Protein AF-A0A7C9F5K1-F1 (afdb_monomer_lite)

Structure (mmCIF, N/CA/C/O backbone):
data_AF-A0A7C9F5K1-F1
#
_entry.id   AF-A0A7C9F5K1-F1
#
loop_
_atom_site.group_PDB
_atom_site.id
_atom_site.type_symbol
_atom_site.label_atom_id
_atom_site.label_alt_id
_atom_site.label_comp_id
_atom_site.label_asym_id
_atom_site.label_entity_id
_atom_site.label_seq_id
_atom_site.pdbx_PDB_ins_code
_atom_site.Cartn_x
_atom_site.Cartn_y
_atom_site.Cartn_z
_atom_site.occupancy
_atom_site.B_iso_or_equiv
_atom_site.auth_seq_id
_atom_site.auth_comp_id
_atom_site.auth_asym_id
_atom_site.auth_atom_id
_atom_site.pdbx_PDB_model_num
ATOM 1 N N . MET A 1 1 ? -5.300 -6.404 -30.350 1.00 56.94 1 MET A N 1
ATOM 2 C CA . MET A 1 1 ? -5.904 -7.754 -30.449 1.00 56.94 1 MET A CA 1
ATOM 3 C C . MET A 1 1 ? -4.798 -8.746 -30.120 1.00 56.94 1 MET A C 1
ATOM 5 O O . MET A 1 1 ? -3.730 -8.615 -30.693 1.00 56.94 1 MET A O 1
ATOM 9 N N . ILE A 1 2 ? -4.993 -9.620 -29.136 1.00 64.81 2 ILE A N 1
ATOM 10 C CA . ILE A 1 2 ? -3.977 -10.582 -28.672 1.00 64.81 2 ILE A CA 1
ATOM 11 C C . ILE A 1 2 ? -3.988 -11.804 -29.608 1.00 64.81 2 ILE A C 1
ATOM 13 O O . ILE A 1 2 ? -5.049 -12.186 -30.100 1.00 64.81 2 ILE A O 1
ATOM 17 N N . GLU A 1 3 ? -2.822 -12.374 -29.898 1.00 74.50 3 GLU A N 1
ATOM 18 C CA . GLU A 1 3 ? -2.621 -13.607 -30.663 1.00 74.50 3 GLU A CA 1
ATOM 19 C C . GLU A 1 3 ? -2.052 -14.691 -29.749 1.00 74.50 3 GLU A C 1
ATOM 21 O O . GLU A 1 3 ? -1.138 -14.434 -28.970 1.00 74.50 3 GLU A O 1
ATOM 26 N N . GLU A 1 4 ? -2.596 -15.900 -29.823 1.00 81.31 4 GLU A N 1
ATOM 27 C CA . GLU A 1 4 ? -2.106 -17.043 -29.056 1.00 81.31 4 GLU A CA 1
ATOM 28 C C . GLU A 1 4 ? -1.194 -17.884 -29.952 1.00 81.31 4 GLU A C 1
ATOM 30 O O . GLU A 1 4 ? -1.600 -18.292 -31.042 1.00 81.31 4 GLU A O 1
ATOM 35 N N . LYS A 1 5 ? 0.036 -18.144 -29.501 1.00 78.94 5 LYS A N 1
ATOM 36 C CA . LYS A 1 5 ? 0.994 -18.984 -30.226 1.00 78.94 5 LYS A CA 1
ATOM 37 C C . LYS A 1 5 ? 1.705 -19.936 -29.270 1.00 78.94 5 LYS A C 1
ATOM 39 O O . LYS A 1 5 ? 2.036 -19.579 -28.140 1.00 78.94 5 LYS A O 1
ATOM 44 N N . GLU A 1 6 ? 1.932 -21.161 -29.729 1.00 81.44 6 GLU A N 1
ATOM 45 C CA . GLU A 1 6 ? 2.746 -22.146 -29.019 1.00 81.44 6 GLU A CA 1
ATOM 46 C C . GLU A 1 6 ? 4.213 -21.980 -29.410 1.00 81.44 6 GLU A C 1
ATOM 48 O O . GLU A 1 6 ? 4.573 -22.121 -30.580 1.00 81.44 6 GLU A O 1
ATOM 53 N N . GLU A 1 7 ? 5.063 -21.675 -28.430 1.00 75.06 7 GLU A N 1
ATOM 54 C CA . GLU A 1 7 ? 6.506 -21.554 -28.633 1.00 75.06 7 GLU A CA 1
ATOM 55 C C . GLU A 1 7 ? 7.289 -22.394 -27.616 1.00 75.06 7 GLU A C 1
ATOM 57 O O . GLU A 1 7 ? 6.843 -22.670 -26.497 1.00 75.06 7 GLU A O 1
ATOM 62 N N . MET A 1 8 ? 8.477 -22.837 -28.033 1.00 75.19 8 MET A N 1
ATOM 63 C CA . MET A 1 8 ? 9.416 -23.571 -27.186 1.00 75.19 8 MET A CA 1
ATOM 64 C C . MET A 1 8 ? 10.103 -22.593 -26.235 1.00 75.19 8 MET A C 1
ATOM 66 O O . MET A 1 8 ? 11.016 -21.870 -26.628 1.00 75.19 8 MET A O 1
ATOM 70 N N . MET A 1 9 ? 9.682 -22.581 -24.973 1.00 71.75 9 MET A N 1
ATOM 71 C CA . MET A 1 9 ? 10.269 -21.707 -23.963 1.00 71.75 9 MET A CA 1
ATOM 72 C C . MET A 1 9 ? 11.530 -22.345 -23.389 1.00 71.75 9 MET A C 1
ATOM 74 O O . MET A 1 9 ? 11.490 -23.463 -22.864 1.00 71.75 9 MET A O 1
ATOM 78 N N . VAL A 1 10 ? 12.648 -21.623 -23.470 1.00 70.75 10 VAL A N 1
ATOM 79 C CA . VAL A 1 10 ? 13.917 -22.047 -22.873 1.00 70.75 10 VAL A CA 1
ATOM 80 C C . VAL A 1 10 ? 13.905 -21.676 -21.386 1.00 70.75 10 VAL A C 1
ATOM 82 O O . VAL A 1 10 ? 13.772 -20.498 -21.049 1.00 70.75 10 VAL A O 1
ATOM 85 N N . PRO A 1 11 ? 14.009 -22.649 -20.471 1.00 61.78 11 PRO A N 1
ATOM 86 C CA . PRO A 1 11 ? 14.075 -22.362 -19.047 1.00 61.78 11 PRO A CA 1
ATOM 87 C C . PRO A 1 11 ? 15.381 -21.639 -18.693 1.00 61.78 11 PRO A C 1
ATOM 89 O O . PRO A 1 11 ? 16.439 -21.912 -19.250 1.00 61.78 11 PRO A O 1
ATOM 92 N N . HIS A 1 12 ? 15.313 -20.743 -17.706 1.00 47.09 12 HIS A N 1
ATOM 93 C CA . HIS A 1 12 ? 16.467 -19.982 -17.206 1.00 47.09 12 HIS A CA 1
ATOM 94 C C . HIS A 1 12 ? 17.548 -20.868 -16.547 1.00 47.09 12 HIS A C 1
ATOM 96 O O . HIS A 1 12 ? 18.671 -20.426 -16.324 1.00 47.09 12 HIS A O 1
ATOM 102 N N . VAL A 1 13 ? 17.216 -22.122 -16.226 1.00 57.25 13 VAL A N 1
ATOM 103 C CA . VAL A 1 13 ? 18.118 -23.085 -15.586 1.00 57.25 13 VAL A CA 1
ATOM 104 C C . VAL A 1 13 ? 18.804 -23.932 -16.655 1.00 57.25 13 VAL A C 1
ATOM 106 O O . VAL A 1 13 ? 18.152 -24.706 -17.359 1.00 57.25 13 VAL A O 1
ATOM 109 N N . SER A 1 14 ? 20.128 -23.807 -16.750 1.00 57.25 14 SER A N 1
ATOM 110 C CA . SER A 1 14 ? 20.957 -24.595 -17.665 1.00 57.25 14 SER A CA 1
ATOM 111 C C . SER A 1 14 ? 20.749 -26.099 -17.451 1.00 57.25 14 SER A C 1
ATOM 113 O O . SER A 1 14 ? 20.935 -26.600 -16.344 1.00 57.25 14 SER A O 1
ATOM 115 N N . GLY A 1 15 ? 20.390 -26.817 -18.519 1.00 63.38 15 GLY A N 1
ATOM 116 C CA . GLY A 1 15 ? 20.243 -28.280 -18.523 1.00 63.38 15 GLY A CA 1
ATOM 117 C C . GLY A 1 15 ? 18.805 -28.805 -18.545 1.00 63.38 15 GLY A C 1
ATOM 118 O O . GLY A 1 15 ? 18.615 -30.013 -18.661 1.00 63.38 15 GLY A O 1
ATOM 119 N N . VAL A 1 16 ? 17.790 -27.937 -18.479 1.00 67.75 16 VAL A N 1
ATOM 120 C CA . VAL A 1 16 ? 16.386 -28.347 -18.647 1.00 67.75 16 VAL A CA 1
ATOM 121 C C . VAL A 1 16 ? 15.971 -28.190 -20.113 1.00 67.75 16 VAL A C 1
ATOM 123 O O . VAL A 1 16 ? 16.249 -27.169 -20.742 1.00 67.75 16 VAL A O 1
ATOM 126 N N . LEU A 1 17 ? 15.316 -29.217 -20.663 1.00 76.75 17 LEU A N 1
ATOM 127 C CA . LEU A 1 17 ? 14.828 -29.214 -22.043 1.00 76.75 17 LEU A CA 1
ATOM 128 C C . LEU A 1 17 ? 13.782 -28.102 -22.250 1.00 76.75 17 LEU A C 1
ATOM 130 O O . LEU A 1 17 ? 12.950 -27.875 -21.363 1.00 76.75 17 LEU A O 1
ATOM 134 N N . PRO A 1 18 ? 13.786 -27.418 -23.410 1.00 77.12 18 PRO A N 1
ATOM 135 C CA . PRO A 1 18 ? 12.761 -26.432 -23.720 1.00 77.12 18 PRO A CA 1
ATOM 136 C C . PRO A 1 18 ? 11.371 -27.070 -23.648 1.00 77.12 18 PRO A C 1
ATOM 138 O O . PRO A 1 18 ? 11.176 -28.206 -24.081 1.00 77.12 18 PRO A O 1
ATOM 141 N N . THR A 1 19 ? 10.409 -26.351 -23.074 1.00 80.06 19 THR A N 1
ATOM 142 C CA . THR A 1 19 ? 9.034 -26.843 -22.913 1.00 80.06 19 THR A CA 1
ATOM 143 C C . THR A 1 19 ? 8.102 -26.047 -23.813 1.00 80.06 19 THR A C 1
ATOM 145 O O . THR A 1 19 ? 8.139 -24.815 -23.798 1.00 80.06 19 THR A O 1
ATOM 148 N N . LEU A 1 20 ? 7.248 -26.742 -24.565 1.00 78.81 20 LEU A N 1
ATOM 149 C CA . LEU A 1 20 ? 6.212 -26.111 -25.377 1.00 78.81 20 LEU A CA 1
ATOM 150 C C . LEU A 1 20 ? 5.202 -25.424 -24.446 1.00 78.81 20 LEU A C 1
ATOM 152 O O . LEU A 1 20 ? 4.631 -26.071 -23.563 1.00 78.81 20 LEU A O 1
ATOM 156 N N . ARG A 1 21 ? 5.001 -24.114 -24.601 1.00 75.00 21 ARG A N 1
ATOM 157 C CA . ARG A 1 21 ? 4.007 -23.360 -23.827 1.00 75.00 21 ARG A CA 1
ATOM 158 C C . ARG A 1 21 ? 3.192 -22.460 -24.741 1.00 75.00 21 ARG A C 1
ATOM 160 O O . ARG A 1 21 ? 3.724 -21.851 -25.664 1.00 75.00 21 ARG A O 1
ATOM 167 N N . LYS A 1 22 ? 1.902 -22.350 -24.429 1.00 80.19 22 LYS A N 1
ATOM 168 C CA . LYS A 1 22 ? 1.016 -21.338 -25.005 1.00 80.19 22 LYS A CA 1
ATOM 169 C C . LYS A 1 22 ? 1.379 -19.976 -24.430 1.00 80.19 22 LYS A C 1
ATOM 171 O O . LYS A 1 22 ? 1.353 -19.794 -23.211 1.00 80.19 22 LYS A O 1
ATOM 176 N N . ALA A 1 23 ? 1.735 -19.044 -25.304 1.00 67.56 23 ALA A N 1
ATOM 177 C CA . ALA A 1 23 ? 2.016 -17.661 -24.966 1.00 67.56 23 ALA A CA 1
ATOM 178 C C . ALA A 1 23 ? 1.056 -16.734 -25.721 1.00 67.56 23 ALA A C 1
ATOM 180 O O . ALA A 1 23 ? 0.624 -17.018 -26.839 1.00 67.56 23 ALA A O 1
ATOM 181 N N . HIS A 1 24 ? 0.706 -15.630 -25.069 1.00 73.94 24 HIS A N 1
ATOM 182 C CA . HIS A 1 24 ? -0.183 -14.611 -25.605 1.00 73.94 24 HIS A CA 1
ATOM 183 C C . HIS A 1 24 ? 0.670 -13.422 -26.035 1.00 73.94 24 HIS A C 1
ATOM 185 O O . HIS A 1 24 ? 1.365 -12.825 -25.215 1.00 73.94 24 HIS A O 1
ATOM 191 N N . PHE A 1 25 ? 0.627 -13.093 -27.317 1.00 63.06 25 PHE A N 1
ATOM 192 C CA . PHE A 1 25 ? 1.391 -12.015 -27.922 1.00 63.06 25 PHE A CA 1
ATOM 193 C C . PHE A 1 25 ? 0.461 -10.875 -28.309 1.00 63.06 25 PHE A C 1
ATOM 195 O O . PHE A 1 25 ? -0.669 -11.078 -28.751 1.00 63.06 25 PHE A O 1
ATOM 202 N N . LEU A 1 26 ? 0.927 -9.641 -28.168 1.00 58.25 26 LEU A N 1
ATOM 203 C CA . LEU A 1 26 ? 0.208 -8.496 -28.707 1.00 58.25 26 LEU A CA 1
ATOM 204 C C . LEU A 1 26 ? 0.414 -8.463 -30.222 1.00 58.25 26 LEU A C 1
ATOM 206 O O . LEU A 1 26 ? 1.554 -8.463 -30.686 1.00 58.25 26 LEU A O 1
ATOM 210 N N . LYS A 1 27 ? -0.673 -8.394 -31.003 1.00 55.75 27 LYS A N 1
ATOM 211 C CA . LYS A 1 27 ? -0.537 -8.110 -32.435 1.00 55.75 27 LYS A CA 1
ATOM 212 C C . LYS A 1 27 ? 0.061 -6.710 -32.605 1.00 55.75 27 LYS A C 1
ATOM 214 O O . LYS A 1 27 ? -0.476 -5.770 -32.004 1.00 55.75 27 LYS A O 1
ATOM 219 N N . PRO A 1 28 ? 1.128 -6.550 -33.408 1.00 49.94 28 PRO A N 1
ATOM 220 C CA . PRO A 1 28 ? 1.701 -5.242 -33.692 1.00 49.94 28 PRO A CA 1
ATOM 221 C C . PRO A 1 28 ? 0.627 -4.299 -34.243 1.00 49.94 28 PRO A C 1
ATOM 223 O O . PRO A 1 28 ? -0.119 -4.666 -35.147 1.00 49.94 28 PRO A O 1
ATOM 226 N N . ILE A 1 29 ? 0.557 -3.069 -33.731 1.00 52.25 29 ILE A N 1
ATOM 227 C CA . ILE A 1 29 ? -0.382 -2.032 -34.209 1.00 52.25 29 ILE A CA 1
ATOM 228 C C . ILE A 1 29 ? 0.208 -1.304 -35.439 1.00 52.25 29 ILE A C 1
ATOM 230 O O . ILE A 1 29 ? 0.017 -0.108 -35.631 1.00 52.25 29 ILE A O 1
ATOM 234 N N . LEU A 1 30 ? 0.990 -1.998 -36.269 1.00 52.88 30 LEU A N 1
ATOM 235 C CA . LEU A 1 30 ? 1.609 -1.404 -37.453 1.00 52.88 30 LEU A CA 1
ATOM 236 C C . LEU A 1 30 ? 0.653 -1.525 -38.640 1.00 52.88 30 LEU A C 1
ATOM 238 O O . LEU A 1 30 ? 0.502 -2.587 -39.233 1.00 52.88 30 LEU A O 1
ATOM 242 N N . THR A 1 31 ? 0.023 -0.412 -39.006 1.00 47.06 31 THR A N 1
ATOM 243 C CA . THR A 1 31 ? -0.875 -0.276 -40.165 1.00 47.06 31 THR A CA 1
ATOM 244 C C . THR A 1 31 ? -0.147 -0.201 -41.516 1.00 47.06 31 THR A C 1
ATOM 246 O O . THR A 1 31 ? -0.678 0.358 -42.470 1.00 47.06 31 THR A O 1
ATOM 249 N N . SER A 1 32 ? 1.066 -0.740 -41.645 1.00 48.34 32 SER A N 1
ATOM 250 C CA . SER A 1 32 ? 1.789 -0.720 -42.921 1.00 48.34 32 SER A CA 1
ATOM 251 C C . SER A 1 32 ? 2.580 -2.006 -43.117 1.00 48.34 32 SER A C 1
ATOM 253 O O . SER A 1 32 ? 3.654 -2.174 -42.546 1.00 48.34 32 SER A O 1
ATOM 255 N N . GLU A 1 33 ? 2.058 -2.893 -43.970 1.00 56.91 33 GLU A N 1
ATOM 256 C CA . GLU A 1 33 ? 2.698 -4.145 -44.415 1.00 56.91 33 GLU A CA 1
ATOM 257 C C . GLU A 1 33 ? 4.079 -3.941 -45.076 1.00 56.91 33 GLU A C 1
ATOM 259 O O . GLU A 1 33 ? 4.784 -4.912 -45.328 1.00 56.91 33 GLU A O 1
ATOM 264 N N . ASN A 1 34 ? 4.503 -2.695 -45.323 1.00 52.16 34 ASN A N 1
ATOM 265 C CA . ASN A 1 34 ? 5.717 -2.374 -46.078 1.00 52.16 34 ASN A CA 1
ATOM 266 C C . ASN A 1 34 ? 6.804 -1.646 -45.277 1.00 52.16 34 ASN A C 1
ATOM 268 O O . ASN A 1 34 ? 7.821 -1.262 -45.857 1.00 52.16 34 ASN A O 1
ATOM 272 N N . GLN A 1 35 ? 6.627 -1.429 -43.971 1.00 50.31 35 GLN A N 1
ATOM 273 C CA . GLN A 1 35 ? 7.716 -0.913 -43.143 1.00 50.31 35 GLN A CA 1
ATOM 274 C C . GLN A 1 35 ? 8.386 -2.063 -42.391 1.00 50.31 35 GLN A C 1
ATOM 276 O O . GLN A 1 35 ? 7.696 -2.812 -41.698 1.00 50.31 35 GLN A O 1
ATOM 281 N N . PRO A 1 36 ? 9.721 -2.227 -42.507 1.00 52.94 36 PRO A N 1
ATOM 282 C CA . PRO A 1 36 ? 10.425 -3.161 -41.646 1.00 52.94 36 PRO A CA 1
ATOM 283 C C . PRO A 1 36 ? 10.118 -2.791 -40.189 1.00 52.94 36 PRO A C 1
ATOM 285 O O . PRO A 1 36 ? 9.996 -1.594 -39.895 1.00 52.94 36 PRO A O 1
ATOM 288 N N . PRO A 1 37 ? 9.983 -3.779 -39.283 1.00 51.59 37 PRO A N 1
ATOM 289 C CA . PRO A 1 37 ? 9.815 -3.485 -37.867 1.00 51.59 37 PRO A CA 1
ATOM 290 C C . PRO A 1 37 ? 10.900 -2.485 -37.452 1.00 51.59 37 PRO A C 1
ATOM 292 O O . PRO A 1 37 ? 12.020 -2.581 -37.981 1.00 51.59 37 PRO A O 1
ATOM 295 N N . PRO A 1 38 ? 10.590 -1.510 -36.571 1.00 49.53 38 PRO A N 1
ATOM 296 C CA . PRO A 1 38 ? 11.609 -0.609 -36.055 1.00 49.53 38 PRO A CA 1
ATOM 297 C C . PRO A 1 38 ? 12.773 -1.485 -35.616 1.00 49.53 38 PRO A C 1
ATOM 299 O O . PRO A 1 38 ? 12.586 -2.433 -34.848 1.00 49.53 38 PRO A O 1
ATOM 302 N N . ARG A 1 39 ? 13.940 -1.268 -36.238 1.00 48.78 39 ARG A N 1
ATOM 303 C CA . ARG A 1 39 ? 15.110 -2.091 -35.945 1.00 48.78 39 ARG A CA 1
ATOM 304 C C . ARG A 1 39 ? 15.287 -2.015 -34.431 1.00 48.78 39 ARG A C 1
ATOM 306 O O . ARG A 1 39 ? 15.259 -0.888 -33.927 1.00 48.78 39 ARG A O 1
ATOM 313 N N . PRO A 1 40 ? 15.443 -3.150 -33.718 1.00 50.81 40 PRO A N 1
ATOM 314 C CA . PRO A 1 40 ? 15.906 -3.069 -32.341 1.00 50.81 40 PRO A CA 1
ATOM 315 C C . PRO A 1 40 ? 17.121 -2.159 -32.390 1.00 50.81 40 PRO A C 1
ATOM 317 O O . PRO A 1 40 ? 17.945 -2.332 -33.298 1.00 50.81 40 PRO A O 1
ATOM 320 N N . HIS A 1 41 ? 17.150 -1.128 -31.543 1.00 50.22 41 HIS A N 1
ATOM 321 C CA . HIS A 1 41 ? 18.232 -0.157 -31.558 1.00 50.22 41 HIS A CA 1
ATOM 322 C C . HIS A 1 41 ? 19.537 -0.944 -31.706 1.00 50.22 41 HIS A C 1
ATOM 324 O O . HIS A 1 41 ? 19.839 -1.797 -30.871 1.00 50.22 41 HIS A O 1
ATOM 330 N N . SER A 1 42 ? 20.282 -0.733 -32.801 1.00 47.06 42 SER A N 1
ATOM 331 C CA . SER A 1 42 ? 21.554 -1.437 -33.054 1.00 47.06 42 SER A CA 1
ATOM 332 C C . SER A 1 42 ? 22.569 -1.228 -31.916 1.00 47.06 42 SER A C 1
ATOM 334 O O . SER A 1 42 ? 23.616 -1.863 -31.879 1.00 47.06 42 SER A O 1
ATOM 336 N N . ASP A 1 43 ? 22.205 -0.372 -30.968 1.00 49.38 43 ASP A N 1
ATOM 337 C CA . ASP A 1 43 ? 22.853 -0.010 -29.728 1.00 49.38 43 ASP A CA 1
ATOM 338 C C . ASP A 1 43 ? 22.482 -0.901 -28.527 1.00 49.38 43 ASP A C 1
ATOM 340 O O . ASP A 1 43 ? 22.841 -0.570 -27.400 1.00 49.38 43 ASP A O 1
ATOM 344 N N . LEU A 1 44 ? 21.851 -2.071 -28.710 1.00 49.38 44 LEU A N 1
ATOM 345 C CA . LEU A 1 44 ? 21.762 -3.085 -27.636 1.00 49.38 44 LEU A CA 1
ATOM 346 C C . LEU A 1 44 ? 23.153 -3.474 -27.082 1.00 49.38 44 LEU A C 1
ATOM 348 O O . LEU A 1 44 ? 23.262 -3.972 -25.962 1.00 49.38 44 LEU A O 1
ATOM 352 N N . SER A 1 45 ? 24.223 -3.207 -27.841 1.00 47.50 45 SER A N 1
ATOM 353 C CA . SER A 1 45 ? 25.626 -3.313 -27.423 1.00 47.50 45 SER A CA 1
ATOM 354 C C . SER A 1 45 ? 26.189 -2.087 -26.682 1.00 47.50 45 SER A C 1
ATOM 356 O O . SER A 1 45 ? 27.305 -2.167 -26.172 1.00 47.50 45 SER A O 1
ATOM 358 N N . LEU A 1 46 ? 25.472 -0.956 -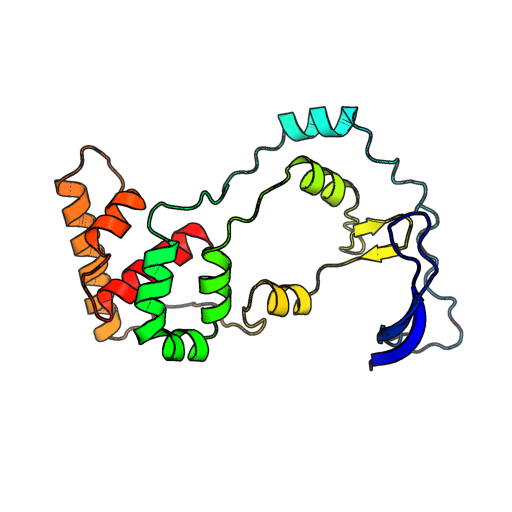26.621 1.00 49.06 46 LEU A N 1
ATOM 359 C CA . LEU A 1 46 ? 25.912 0.279 -25.949 1.00 49.06 46 LEU A CA 1
ATOM 360 C C . LEU A 1 46 ? 25.570 0.336 -24.463 1.00 49.06 46 LEU A C 1
ATOM 362 O O . LEU A 1 46 ? 26.086 1.214 -23.776 1.00 49.06 46 LEU A O 1
ATOM 366 N N . PHE A 1 47 ? 24.753 -0.580 -23.944 1.00 52.78 47 PHE A N 1
ATOM 367 C CA . PHE A 1 47 ? 24.622 -0.748 -22.502 1.00 52.78 47 PHE A CA 1
ATOM 368 C C . PHE A 1 47 ? 25.704 -1.729 -22.051 1.00 52.78 47 PHE A C 1
ATOM 370 O O . PHE A 1 47 ? 25.488 -2.943 -22.125 1.00 52.78 47 PHE A O 1
ATOM 377 N N . PRO A 1 48 ? 26.894 -1.257 -21.618 1.00 54.72 48 PRO A N 1
ATOM 378 C CA . PRO A 1 48 ? 27.870 -2.153 -21.028 1.00 54.72 48 PRO A CA 1
ATOM 379 C C . PRO A 1 48 ? 27.180 -2.920 -19.905 1.00 54.72 48 PRO A C 1
ATOM 381 O O . PRO A 1 48 ? 26.393 -2.344 -19.147 1.00 54.72 48 PRO A O 1
ATOM 384 N N . ASN A 1 49 ? 27.477 -4.218 -19.790 1.00 58.81 49 ASN A N 1
ATOM 385 C CA . ASN A 1 49 ? 27.056 -4.987 -18.626 1.00 58.81 49 ASN A CA 1
ATOM 386 C C . ASN A 1 49 ? 27.367 -4.156 -17.376 1.00 58.81 49 ASN A C 1
ATOM 388 O O . ASN A 1 49 ? 28.522 -3.736 -17.232 1.00 58.81 49 ASN A O 1
ATOM 392 N N . PRO A 1 50 ? 26.373 -3.889 -16.508 1.00 58.31 50 PRO A N 1
ATOM 393 C CA . PRO A 1 50 ? 26.558 -3.108 -15.297 1.00 58.31 50 PRO A CA 1
ATOM 394 C C . PRO A 1 50 ? 27.846 -3.486 -14.577 1.00 58.31 50 PRO A C 1
ATOM 396 O O . PRO A 1 50 ? 27.965 -4.575 -14.014 1.00 58.31 50 PRO A O 1
ATOM 399 N N . CYS A 1 51 ? 28.845 -2.607 -14.634 1.00 59.69 51 CYS A N 1
ATOM 400 C CA . CYS A 1 51 ? 30.109 -2.859 -13.966 1.00 59.69 51 CYS A CA 1
ATOM 401 C C . CYS A 1 51 ? 29.865 -2.771 -12.458 1.00 59.69 51 CYS A C 1
ATOM 403 O O . CYS A 1 51 ? 29.407 -1.736 -11.970 1.00 59.69 51 CYS A O 1
ATOM 405 N N . MET A 1 52 ? 30.206 -3.824 -11.705 1.00 60.88 52 MET A N 1
ATOM 406 C CA . MET A 1 52 ? 30.015 -3.853 -10.245 1.00 60.88 52 MET A CA 1
ATOM 407 C C . MET A 1 52 ? 30.642 -2.630 -9.552 1.00 60.88 52 MET A C 1
ATOM 409 O O . MET A 1 52 ? 30.052 -2.081 -8.625 1.00 60.88 52 MET A O 1
ATOM 413 N N . LYS A 1 53 ? 31.768 -2.116 -10.071 1.00 62.12 53 LYS A N 1
ATOM 414 C CA . LYS A 1 53 ? 32.421 -0.898 -9.556 1.00 62.12 53 LYS A CA 1
ATOM 415 C C . LYS A 1 53 ? 31.543 0.353 -9.674 1.00 62.12 53 LYS A C 1
ATOM 417 O O . LYS A 1 53 ? 31.565 1.200 -8.788 1.00 62.12 53 LYS A O 1
ATOM 422 N N . MET A 1 54 ? 30.761 0.481 -10.748 1.00 66.06 54 MET A N 1
ATOM 423 C CA . MET A 1 54 ? 29.839 1.608 -10.929 1.00 66.06 54 MET A CA 1
ATOM 424 C C . MET A 1 54 ? 28.646 1.497 -9.971 1.00 66.06 54 MET A C 1
ATOM 426 O O . MET A 1 54 ? 28.221 2.496 -9.392 1.00 66.06 54 MET A O 1
ATOM 430 N N . ASN A 1 55 ? 28.164 0.275 -9.725 1.00 68.81 55 ASN A N 1
ATOM 431 C CA . ASN A 1 55 ? 27.079 0.020 -8.775 1.00 68.81 55 ASN A CA 1
ATOM 432 C C . ASN A 1 55 ? 27.480 0.383 -7.341 1.00 68.81 55 ASN A C 1
ATOM 434 O O . ASN A 1 55 ? 26.682 0.991 -6.631 1.00 68.81 55 ASN A O 1
ATOM 438 N N . GLU A 1 56 ? 28.719 0.098 -6.930 1.00 69.56 56 GLU A N 1
ATOM 439 C CA . GLU A 1 56 ? 29.254 0.510 -5.621 1.00 69.56 56 GLU A CA 1
ATOM 440 C C . GLU A 1 56 ? 29.331 2.036 -5.451 1.00 69.56 56 GLU A C 1
ATOM 442 O O . GLU A 1 56 ? 29.115 2.562 -4.358 1.00 69.56 56 GLU A O 1
ATOM 447 N N . VAL A 1 57 ? 29.633 2.778 -6.520 1.00 74.75 57 VAL A N 1
ATOM 448 C CA . VAL A 1 57 ? 29.666 4.249 -6.475 1.00 74.75 57 VAL A CA 1
ATOM 449 C C . VAL A 1 57 ? 28.250 4.823 -6.402 1.00 74.75 57 VAL A C 1
ATOM 451 O O . VAL A 1 57 ? 28.003 5.746 -5.625 1.00 74.75 57 VAL A O 1
ATOM 454 N N . ILE A 1 58 ? 27.311 4.274 -7.178 1.00 76.75 58 ILE A N 1
ATOM 455 C CA . ILE A 1 58 ? 25.917 4.741 -7.212 1.00 76.75 58 ILE A CA 1
ATOM 456 C C . ILE A 1 58 ? 25.194 4.401 -5.904 1.00 76.75 58 ILE A C 1
ATOM 458 O O . ILE A 1 58 ? 24.544 5.276 -5.338 1.00 76.75 58 ILE A O 1
ATOM 462 N N . THR A 1 59 ? 25.358 3.189 -5.365 1.00 74.06 59 THR A N 1
ATOM 463 C CA . THR A 1 59 ? 24.774 2.795 -4.063 1.00 74.06 59 THR A CA 1
ATOM 464 C C . THR A 1 59 ? 25.215 3.711 -2.921 1.00 74.06 59 THR A C 1
ATOM 466 O O . THR A 1 59 ? 24.423 3.991 -2.027 1.00 74.06 59 THR A O 1
ATOM 469 N N . LYS A 1 60 ? 26.444 4.245 -2.960 1.00 77.38 60 LYS A N 1
ATOM 470 C CA . LYS A 1 60 ? 26.929 5.226 -1.970 1.00 77.38 60 LYS A CA 1
ATOM 471 C C . LYS A 1 60 ? 26.316 6.621 -2.130 1.00 77.38 60 LYS A C 1
ATOM 473 O O . LYS A 1 60 ? 26.337 7.397 -1.178 1.00 77.38 60 LYS A O 1
ATOM 478 N N . ARG A 1 61 ? 25.801 6.961 -3.316 1.00 80.94 61 ARG A N 1
ATOM 479 C CA . ARG A 1 61 ? 25.223 8.282 -3.635 1.00 80.94 61 ARG A CA 1
ATOM 480 C C . ARG A 1 61 ? 23.696 8.298 -3.600 1.00 80.94 61 ARG A C 1
ATOM 482 O O . ARG A 1 61 ? 23.111 9.356 -3.387 1.00 80.94 61 ARG A O 1
ATOM 489 N N . VAL A 1 62 ? 23.052 7.151 -3.802 1.00 81.50 62 VAL A N 1
ATOM 490 C CA . VAL A 1 62 ? 21.592 7.023 -3.841 1.00 81.50 62 VAL A CA 1
ATOM 491 C C . VAL A 1 62 ? 21.080 6.526 -2.496 1.00 81.50 62 VAL A C 1
ATOM 493 O O . VAL A 1 62 ? 21.318 5.392 -2.090 1.00 81.50 62 VAL A O 1
ATOM 496 N N . LEU A 1 63 ? 20.327 7.383 -1.807 1.00 78.44 63 LEU A N 1
ATOM 497 C CA . LEU A 1 63 ? 19.632 7.029 -0.576 1.00 78.44 63 LEU A CA 1
ATOM 498 C C . LEU A 1 63 ? 18.170 6.720 -0.882 1.00 78.44 63 LEU A C 1
ATOM 500 O O . LEU A 1 63 ? 17.350 7.621 -1.054 1.00 78.44 63 LEU A O 1
ATOM 504 N N . PHE A 1 64 ? 17.821 5.440 -0.873 1.00 76.31 64 PHE A N 1
ATOM 505 C CA . PHE A 1 64 ? 16.430 5.016 -0.967 1.00 76.31 64 PHE A CA 1
ATOM 506 C C . PHE A 1 64 ? 15.713 5.237 0.373 1.00 76.31 64 PHE A C 1
ATOM 508 O O . PHE A 1 64 ? 15.691 4.355 1.246 1.00 76.31 64 PHE A O 1
ATOM 515 N N . ARG A 1 65 ? 15.128 6.427 0.537 1.00 70.38 65 ARG A N 1
ATOM 516 C CA . ARG A 1 65 ? 14.207 6.744 1.641 1.00 70.38 65 ARG A CA 1
ATOM 517 C C . ARG A 1 65 ? 12.908 5.938 1.482 1.00 70.38 65 ARG A C 1
ATOM 519 O O . ARG A 1 65 ? 12.596 5.476 0.393 1.00 70.38 65 ARG A O 1
ATOM 526 N N . GLY A 1 66 ? 12.190 5.704 2.582 1.00 67.50 66 GLY A N 1
ATOM 527 C CA . GLY A 1 66 ? 10.913 4.974 2.535 1.00 67.50 66 GLY A CA 1
ATOM 528 C C . GLY A 1 66 ? 11.033 3.447 2.567 1.00 67.50 66 GLY A C 1
ATOM 529 O O . GLY A 1 66 ? 10.203 2.747 2.000 1.00 67.50 66 GLY A O 1
ATOM 530 N N . ARG A 1 67 ? 12.052 2.884 3.235 1.00 67.19 67 ARG A N 1
ATOM 531 C CA . ARG A 1 67 ? 12.075 1.433 3.482 1.00 67.19 67 ARG A CA 1
ATOM 532 C C . ARG A 1 67 ? 10.903 1.064 4.388 1.00 67.19 67 ARG A C 1
ATOM 534 O O . ARG A 1 67 ? 10.964 1.296 5.597 1.00 67.19 67 ARG A O 1
ATOM 541 N N . ILE A 1 68 ? 9.878 0.452 3.808 1.00 70.25 68 ILE A N 1
ATOM 542 C CA . ILE A 1 68 ? 8.753 -0.105 4.550 1.00 70.25 68 ILE A CA 1
ATOM 543 C C . ILE A 1 68 ? 9.309 -1.231 5.422 1.00 70.25 68 ILE A C 1
ATOM 545 O O . ILE A 1 68 ? 9.713 -2.288 4.943 1.00 70.25 68 ILE A O 1
ATOM 549 N N . ARG A 1 69 ? 9.392 -0.980 6.726 1.00 74.44 69 ARG A N 1
ATOM 550 C CA . ARG A 1 69 ? 9.684 -2.019 7.713 1.00 74.44 69 ARG A CA 1
ATOM 551 C C . ARG A 1 69 ? 8.365 -2.583 8.189 1.00 74.44 69 ARG A C 1
ATOM 553 O O . ARG A 1 69 ? 7.488 -1.799 8.551 1.00 74.44 69 ARG A O 1
ATOM 560 N N . GLN A 1 70 ? 8.229 -3.904 8.241 1.00 73.44 70 GLN A N 1
ATOM 561 C CA . GLN A 1 70 ? 7.061 -4.500 8.880 1.00 73.44 70 GLN A CA 1
ATOM 562 C C . GLN A 1 70 ? 6.904 -3.936 10.291 1.00 73.44 70 GLN A C 1
ATOM 564 O O . GLN A 1 70 ? 7.848 -3.904 11.083 1.00 73.44 70 GLN A O 1
ATOM 569 N N . GLN A 1 71 ? 5.708 -3.435 10.577 1.00 81.94 71 GLN A N 1
ATOM 570 C CA . GLN A 1 71 ? 5.363 -2.995 11.913 1.00 81.94 71 GLN A CA 1
ATOM 571 C C . GLN A 1 71 ? 4.861 -4.180 12.716 1.00 81.94 71 GLN A C 1
ATOM 573 O O . GLN A 1 71 ? 4.061 -4.985 12.239 1.00 81.94 71 GLN A O 1
ATOM 578 N N . LYS A 1 72 ? 5.321 -4.251 13.964 1.00 84.12 72 LYS A N 1
ATOM 579 C CA . LYS A 1 72 ? 4.853 -5.247 14.916 1.00 84.12 72 LYS A CA 1
ATOM 580 C C . LYS A 1 72 ? 3.340 -5.108 15.087 1.00 84.12 72 LYS A C 1
ATOM 582 O O . LYS A 1 72 ? 2.859 -4.014 15.369 1.00 84.12 72 LYS A O 1
ATOM 587 N N . GLY A 1 73 ? 2.604 -6.201 14.922 1.00 88.44 73 GLY A N 1
ATOM 588 C CA . GLY A 1 73 ? 1.154 -6.195 15.086 1.00 88.44 73 GLY A CA 1
ATOM 589 C C . GLY A 1 73 ? 0.358 -5.775 13.847 1.00 88.44 73 GLY A C 1
ATOM 590 O O . GLY A 1 73 ? -0.869 -5.803 13.938 1.00 88.44 73 GLY A O 1
ATOM 591 N N . TRP A 1 74 ? 1.007 -5.360 12.741 1.00 92.19 74 TRP A N 1
ATOM 592 C CA . TRP A 1 74 ? 0.328 -4.897 11.517 1.00 92.19 74 TRP A CA 1
ATOM 593 C C . TRP A 1 74 ? -0.463 -6.019 10.854 1.00 92.19 74 TRP A C 1
ATOM 595 O O . TRP A 1 74 ? -1.652 -5.860 10.598 1.00 92.19 74 TRP A O 1
ATOM 605 N N . LYS A 1 75 ? 0.189 -7.166 10.630 1.00 93.62 75 LYS A N 1
ATOM 606 C CA . LYS A 1 75 ? -0.433 -8.335 10.006 1.00 93.62 75 LYS A CA 1
ATOM 607 C C . LYS A 1 75 ? -1.668 -8.773 10.791 1.00 93.62 75 LYS A C 1
ATOM 609 O O . LYS A 1 75 ? -2.742 -8.884 10.219 1.00 93.62 75 LYS A O 1
ATOM 614 N N . GLU A 1 76 ? -1.526 -8.932 12.104 1.00 94.75 76 GLU A N 1
ATOM 615 C CA . GLU A 1 76 ? -2.616 -9.362 12.978 1.00 94.75 76 GLU A CA 1
ATOM 616 C C . GLU A 1 76 ? -3.752 -8.332 13.017 1.00 94.75 76 GLU A C 1
ATOM 618 O O . GLU A 1 76 ? -4.911 -8.697 13.167 1.00 94.75 76 GLU A O 1
ATOM 623 N N . TRP A 1 77 ? -3.437 -7.036 12.901 1.00 95.56 77 TRP A N 1
ATOM 624 C CA . TRP A 1 77 ? -4.453 -5.982 12.883 1.00 95.56 77 TRP A CA 1
ATOM 625 C C . TRP A 1 77 ? -5.264 -5.990 11.584 1.00 95.56 77 TRP A C 1
ATOM 627 O O . TRP A 1 77 ? -6.492 -5.936 11.629 1.00 95.56 77 TRP A O 1
ATOM 637 N N . VAL A 1 78 ? -4.582 -6.128 10.441 1.00 95.62 78 VAL A N 1
ATOM 638 C CA . VAL A 1 78 ? -5.220 -6.268 9.127 1.00 95.62 78 VAL A CA 1
ATOM 639 C C . VAL A 1 78 ? -6.086 -7.523 9.081 1.00 95.62 78 VAL A C 1
ATOM 641 O O . VAL A 1 78 ? -7.242 -7.435 8.684 1.00 95.62 78 VAL A O 1
ATOM 644 N N . GLU A 1 79 ? -5.561 -8.675 9.508 1.00 95.69 79 GLU A N 1
ATOM 645 C CA . GLU A 1 79 ? -6.293 -9.948 9.494 1.00 95.69 79 GLU A CA 1
ATOM 646 C C . GLU A 1 79 ? -7.552 -9.907 10.371 1.00 95.69 79 GLU A C 1
ATOM 648 O O . GLU A 1 79 ? -8.574 -10.474 9.985 1.00 95.69 79 GLU A O 1
ATOM 653 N N . GLU A 1 80 ? -7.510 -9.217 11.515 1.00 95.38 80 GLU A N 1
ATOM 654 C CA . GLU A 1 80 ? -8.676 -9.065 12.388 1.00 95.38 80 GLU A CA 1
ATOM 655 C C . GLU A 1 80 ? -9.753 -8.179 11.755 1.00 95.38 80 GLU A C 1
ATOM 657 O O . GLU A 1 80 ? -10.903 -8.598 11.627 1.00 95.38 80 GLU A O 1
ATOM 662 N N . LEU A 1 81 ? -9.382 -6.982 11.288 1.00 96.25 81 LEU A N 1
ATOM 663 C CA . LEU A 1 81 ? -10.335 -6.066 10.658 1.00 96.25 81 LEU A CA 1
ATOM 664 C C . LEU A 1 81 ? -10.867 -6.592 9.325 1.00 96.25 81 LEU A C 1
ATOM 666 O O . LEU A 1 81 ? -12.015 -6.315 8.976 1.00 96.25 81 LEU A O 1
ATOM 670 N N . GLN A 1 82 ? -10.082 -7.393 8.602 1.00 96.06 82 GLN A N 1
ATOM 671 C CA . GLN A 1 82 ? -10.532 -8.014 7.363 1.00 96.06 82 GLN A CA 1
ATOM 672 C C . GLN A 1 82 ? -11.771 -8.887 7.604 1.00 96.06 82 GLN A C 1
ATOM 674 O O . GLN A 1 82 ? -12.674 -8.880 6.775 1.00 96.06 82 GLN A O 1
ATOM 679 N N . LYS A 1 83 ? -11.883 -9.587 8.742 1.00 95.06 83 LYS A N 1
ATOM 680 C CA . LYS A 1 83 ? -13.048 -10.445 9.039 1.00 95.06 83 LYS A CA 1
ATOM 681 C C . LYS A 1 83 ? -14.378 -9.690 8.975 1.00 95.06 83 LYS A C 1
ATOM 683 O O . LYS A 1 83 ? -15.390 -10.281 8.617 1.00 95.06 83 LYS A O 1
ATOM 688 N N . THR A 1 84 ? -14.372 -8.403 9.318 1.00 94.88 84 THR A N 1
ATOM 689 C CA . THR A 1 84 ? -15.573 -7.562 9.405 1.00 94.88 84 THR A CA 1
ATOM 690 C C . THR A 1 84 ? -15.689 -6.552 8.261 1.00 94.88 84 THR A C 1
ATOM 692 O O . THR A 1 84 ? -16.801 -6.254 7.835 1.00 94.88 84 THR A O 1
ATOM 695 N N . HIS A 1 85 ? -14.572 -6.061 7.715 1.00 95.19 85 HIS A N 1
ATOM 696 C CA . HIS A 1 85 ? -14.550 -4.970 6.729 1.00 95.19 85 HIS A CA 1
ATOM 697 C C . HIS A 1 85 ? -14.165 -5.409 5.305 1.00 95.19 85 HIS A C 1
ATOM 699 O O . HIS A 1 85 ? -14.135 -4.570 4.402 1.00 95.19 85 HIS A O 1
ATOM 705 N N . GLN A 1 86 ? -13.912 -6.704 5.061 1.00 95.44 86 GLN A N 1
ATOM 706 C CA . GLN A 1 86 ? -13.486 -7.207 3.745 1.00 95.44 86 GLN A CA 1
ATOM 707 C C . GLN A 1 86 ? -14.408 -6.772 2.604 1.00 95.44 86 GLN A C 1
ATOM 709 O O . GLN A 1 86 ? -13.914 -6.341 1.565 1.00 95.44 86 GLN A O 1
ATOM 714 N N . GLU A 1 87 ? -15.727 -6.875 2.777 1.00 96.19 87 GLU A N 1
ATOM 715 C CA . GLU A 1 87 ? -16.675 -6.542 1.708 1.00 96.19 87 GLU A CA 1
ATOM 716 C C . GLU A 1 87 ? -16.647 -5.049 1.364 1.00 96.19 87 GLU A C 1
ATOM 718 O O . GLU A 1 87 ? -16.715 -4.679 0.192 1.00 96.19 87 GLU A O 1
ATOM 723 N N . ILE A 1 88 ? -16.453 -4.186 2.366 1.00 93.75 88 ILE A N 1
ATOM 724 C CA . ILE A 1 88 ? -16.289 -2.743 2.162 1.00 93.75 88 ILE A CA 1
ATOM 725 C C . ILE A 1 88 ? -14.986 -2.479 1.404 1.00 93.75 88 ILE A C 1
ATOM 727 O O . ILE A 1 88 ? -15.003 -1.794 0.383 1.00 93.75 88 ILE A O 1
ATOM 731 N N . TRP A 1 89 ? -13.869 -3.067 1.846 1.00 94.44 89 TRP A N 1
ATOM 732 C CA . TRP A 1 89 ? -12.565 -2.905 1.194 1.00 94.44 89 TRP A CA 1
ATOM 733 C C . TRP A 1 89 ? -12.556 -3.429 -0.243 1.00 94.44 89 TRP A C 1
ATOM 735 O O . TRP A 1 89 ? -11.928 -2.831 -1.116 1.00 94.44 89 TRP A O 1
ATOM 745 N N . LYS A 1 90 ? -13.272 -4.526 -0.505 1.00 93.12 90 LYS A N 1
ATOM 746 C CA . LYS A 1 90 ? -13.450 -5.084 -1.846 1.00 93.12 90 LYS A CA 1
ATOM 747 C C . LYS A 1 90 ? -14.270 -4.145 -2.723 1.00 93.12 90 LYS A C 1
ATOM 749 O O . LYS A 1 90 ? -13.866 -3.860 -3.844 1.00 93.12 90 LYS A O 1
ATOM 754 N N . LYS A 1 91 ? -15.388 -3.626 -2.203 1.00 91.06 91 LYS A N 1
ATOM 755 C CA . LYS A 1 91 ? -16.272 -2.697 -2.922 1.00 91.06 91 LYS A CA 1
ATOM 756 C C . LYS A 1 91 ? -15.552 -1.415 -3.342 1.00 91.06 91 LYS A C 1
ATOM 758 O O . LYS A 1 91 ? -15.810 -0.919 -4.433 1.00 91.06 91 LYS A O 1
ATOM 763 N N . VAL A 1 92 ? -14.666 -0.887 -2.495 1.00 88.06 92 VAL A N 1
ATOM 764 C CA . VAL A 1 92 ? -13.887 0.329 -2.799 1.00 88.06 92 VAL A CA 1
ATOM 765 C C . VAL A 1 92 ? -12.542 0.044 -3.481 1.00 88.06 92 VAL A C 1
ATOM 767 O O . VAL A 1 92 ? -11.808 0.980 -3.776 1.00 88.06 92 VAL A O 1
ATOM 770 N N . GLY A 1 93 ? -12.213 -1.226 -3.748 1.00 88.25 93 GLY A N 1
ATOM 771 C CA . GLY A 1 93 ? -11.021 -1.611 -4.510 1.00 88.25 93 GLY A CA 1
ATOM 772 C C . GLY A 1 93 ? -9.689 -1.439 -3.774 1.00 88.25 93 GLY A C 1
ATOM 773 O O . GLY A 1 93 ? -8.680 -1.177 -4.417 1.00 88.25 93 GLY A O 1
ATOM 774 N N . ILE A 1 94 ? -9.667 -1.562 -2.441 1.00 91.12 94 ILE A N 1
ATOM 775 C CA . ILE A 1 94 ? -8.435 -1.451 -1.627 1.00 91.12 94 ILE A CA 1
ATOM 776 C C . ILE A 1 94 ? -8.032 -2.762 -0.940 1.00 91.12 94 ILE A C 1
ATOM 778 O O . ILE A 1 94 ? -6.973 -2.828 -0.320 1.00 91.12 94 ILE A O 1
ATOM 782 N N . LEU A 1 95 ? -8.861 -3.809 -1.025 1.00 92.44 95 LEU A N 1
ATOM 783 C CA . LEU A 1 95 ? -8.631 -5.078 -0.324 1.00 92.44 95 LEU A CA 1
ATOM 784 C C . LEU A 1 95 ? -7.272 -5.700 -0.666 1.00 92.44 95 LEU A C 1
ATOM 786 O O . LEU A 1 95 ? -6.516 -6.059 0.237 1.00 92.44 95 LEU A O 1
ATOM 790 N N . ASP A 1 96 ? -6.963 -5.827 -1.954 1.00 90.25 96 ASP A N 1
ATOM 791 C CA . ASP A 1 96 ? -5.741 -6.499 -2.398 1.00 90.25 96 ASP A CA 1
ATOM 792 C C . ASP A 1 96 ? -4.494 -5.682 -2.053 1.00 90.25 96 ASP A C 1
ATOM 794 O O . ASP A 1 96 ? -3.496 -6.248 -1.614 1.00 90.25 96 ASP A O 1
ATOM 798 N N . ALA A 1 97 ? -4.580 -4.352 -2.109 1.00 89.12 97 ALA A N 1
ATOM 799 C CA . ALA A 1 97 ? -3.495 -3.467 -1.704 1.00 89.12 97 ALA A CA 1
ATOM 800 C C . ALA A 1 97 ? -3.233 -3.498 -0.182 1.00 89.12 97 ALA A C 1
ATOM 802 O O . ALA A 1 97 ? -2.081 -3.529 0.266 1.00 89.12 97 ALA A O 1
ATOM 803 N N . ILE A 1 98 ? -4.291 -3.558 0.637 1.00 91.75 98 ILE A N 1
ATOM 804 C CA . ILE A 1 98 ? -4.166 -3.762 2.088 1.00 91.75 98 ILE A CA 1
ATOM 805 C C . ILE A 1 98 ? -3.541 -5.132 2.373 1.00 91.75 98 ILE A C 1
ATOM 807 O O . ILE A 1 98 ? -2.617 -5.222 3.184 1.00 91.75 98 ILE A O 1
ATOM 811 N N . ARG A 1 99 ? -3.968 -6.196 1.683 1.00 91.50 99 ARG A N 1
ATOM 812 C CA . ARG A 1 99 ? -3.360 -7.530 1.819 1.00 91.50 99 ARG A CA 1
ATOM 813 C C . ARG A 1 99 ? -1.898 -7.532 1.392 1.00 91.50 99 ARG A C 1
ATOM 815 O O . ARG A 1 99 ? -1.069 -8.062 2.120 1.00 91.50 99 ARG A O 1
ATOM 822 N N . ALA A 1 100 ? -1.550 -6.890 0.280 1.00 88.81 100 ALA A N 1
ATOM 823 C CA . ALA A 1 100 ? -0.168 -6.760 -0.173 1.00 88.81 100 ALA A CA 1
ATOM 824 C C . ALA A 1 100 ? 0.727 -6.121 0.908 1.00 88.81 100 ALA A C 1
ATOM 826 O O . ALA A 1 100 ? 1.867 -6.542 1.104 1.00 88.81 100 ALA A O 1
ATOM 827 N N . SER A 1 101 ? 0.183 -5.178 1.686 1.00 89.25 101 SER A N 1
ATOM 828 C CA . SER A 1 101 ? 0.906 -4.484 2.760 1.00 89.25 101 SER A CA 1
ATOM 829 C C . SER A 1 101 ? 1.325 -5.371 3.945 1.00 89.25 101 SER A C 1
ATOM 831 O O . SER A 1 101 ? 2.175 -4.963 4.742 1.00 89.25 101 SER A O 1
ATOM 833 N N . ILE A 1 102 ? 0.750 -6.572 4.103 1.00 91.19 102 ILE A N 1
ATOM 834 C CA . ILE A 1 102 ? 1.153 -7.501 5.174 1.00 91.19 102 ILE A CA 1
ATOM 835 C C . ILE A 1 102 ? 2.461 -8.224 4.830 1.00 91.19 102 ILE A C 1
ATOM 837 O O . ILE A 1 102 ? 3.173 -8.690 5.726 1.00 91.19 102 ILE A O 1
ATOM 841 N N . TYR A 1 103 ? 2.801 -8.311 3.542 1.00 86.00 103 TYR A N 1
ATOM 842 C CA . TYR A 1 103 ? 3.991 -9.005 3.077 1.00 86.00 103 TYR A CA 1
ATOM 843 C C . TYR A 1 103 ? 5.239 -8.137 3.232 1.00 86.00 103 TYR A C 1
ATOM 845 O O . TYR A 1 103 ? 5.238 -6.926 3.015 1.00 86.00 103 TYR A O 1
ATOM 853 N N . ASN A 1 104 ? 6.348 -8.776 3.603 1.00 81.38 104 ASN A N 1
ATOM 854 C CA . ASN A 1 104 ? 7.643 -8.114 3.635 1.00 81.38 104 ASN A CA 1
ATOM 855 C C . ASN A 1 104 ? 8.279 -8.168 2.246 1.00 81.38 104 ASN A C 1
ATOM 857 O O . ASN A 1 104 ? 8.912 -9.164 1.891 1.00 81.38 104 ASN A O 1
ATOM 861 N N . ILE A 1 105 ? 8.145 -7.096 1.473 1.00 78.25 105 ILE A N 1
ATOM 862 C CA . ILE A 1 105 ? 8.848 -6.987 0.196 1.00 78.25 105 ILE A CA 1
ATOM 863 C C . ILE A 1 105 ? 10.309 -6.641 0.489 1.00 78.25 105 ILE A C 1
ATOM 865 O O . ILE A 1 105 ? 10.651 -5.523 0.889 1.00 78.25 105 ILE A O 1
ATOM 869 N N . ARG A 1 106 ? 11.199 -7.625 0.320 1.00 79.88 106 ARG A N 1
ATOM 870 C CA . ARG A 1 106 ? 12.637 -7.409 0.489 1.00 79.88 106 ARG A CA 1
ATOM 871 C C . ARG A 1 106 ? 13.143 -6.526 -0.647 1.00 79.88 106 ARG A C 1
ATOM 873 O O . ARG A 1 106 ? 13.198 -6.937 -1.799 1.00 79.88 106 ARG A O 1
ATOM 880 N N . ARG A 1 107 ? 13.560 -5.312 -0.296 1.00 80.88 107 ARG A N 1
ATOM 881 C CA . ARG A 1 107 ? 14.208 -4.394 -1.231 1.00 80.88 107 ARG A CA 1
ATOM 882 C C . ARG A 1 107 ? 15.656 -4.817 -1.480 1.00 80.88 107 ARG A C 1
ATOM 884 O O . ARG A 1 107 ? 16.404 -5.045 -0.526 1.00 80.88 107 ARG A O 1
ATOM 891 N N . HIS A 1 108 ? 16.030 -4.890 -2.752 1.00 84.88 108 HIS A N 1
ATOM 892 C CA . HIS A 1 108 ? 17.389 -5.159 -3.211 1.00 84.88 108 HIS A CA 1
ATOM 893 C C . HIS A 1 108 ? 17.914 -3.942 -3.977 1.00 84.88 108 HIS A C 1
ATOM 895 O O . HIS A 1 108 ? 17.681 -3.805 -5.174 1.00 84.88 108 HIS A O 1
ATOM 901 N N . ASP A 1 109 ? 18.606 -3.051 -3.268 1.00 84.06 109 ASP A N 1
ATOM 902 C CA . ASP A 1 109 ? 19.043 -1.747 -3.787 1.00 84.06 109 ASP A CA 1
ATOM 903 C C . ASP A 1 109 ? 19.946 -1.897 -5.029 1.00 84.06 109 ASP A C 1
ATOM 905 O O . ASP A 1 109 ? 19.822 -1.134 -5.985 1.00 84.06 109 ASP A O 1
ATOM 909 N N . GLU A 1 110 ? 20.780 -2.941 -5.066 1.00 82.94 110 GLU A N 1
ATOM 910 C CA . GLU A 1 110 ? 21.614 -3.285 -6.226 1.00 82.94 110 GLU A CA 1
ATOM 911 C C . GLU A 1 110 ? 20.790 -3.653 -7.463 1.00 82.94 110 GLU A C 1
ATOM 913 O O . GLU A 1 110 ? 21.104 -3.195 -8.560 1.00 82.94 110 GLU A O 1
ATOM 918 N N . LEU A 1 111 ? 19.716 -4.436 -7.296 1.00 85.81 111 LEU A N 1
ATOM 919 C CA . LEU A 1 111 ? 18.836 -4.815 -8.405 1.00 85.81 111 LEU A CA 1
ATOM 920 C C . LEU A 1 111 ? 18.089 -3.599 -8.953 1.00 85.81 111 LEU A C 1
ATOM 922 O O . LEU A 1 111 ? 17.943 -3.471 -10.164 1.00 85.81 111 LEU A O 1
ATOM 926 N N . ILE A 1 112 ? 17.662 -2.685 -8.078 1.00 86.38 112 ILE A N 1
ATOM 927 C CA . ILE A 1 112 ? 16.996 -1.442 -8.489 1.00 86.38 112 ILE A CA 1
ATOM 928 C C . ILE A 1 112 ? 17.951 -0.574 -9.313 1.00 86.38 112 ILE A C 1
ATOM 930 O O . ILE A 1 112 ? 17.566 -0.079 -10.367 1.00 86.38 112 ILE A O 1
ATOM 934 N N . ILE A 1 113 ? 19.202 -0.414 -8.873 1.00 85.31 113 ILE A N 1
ATOM 935 C CA . ILE A 1 113 ? 20.214 0.357 -9.615 1.00 85.31 113 ILE A CA 1
ATOM 936 C C . ILE A 1 113 ? 20.537 -0.307 -10.956 1.00 85.31 113 ILE A C 1
ATOM 938 O O . ILE A 1 113 ? 20.604 0.371 -11.978 1.00 85.31 113 ILE A O 1
ATOM 942 N N . TRP A 1 114 ? 20.696 -1.630 -10.965 1.00 84.56 114 TRP A N 1
ATOM 943 C CA . TRP A 1 114 ? 20.957 -2.410 -12.174 1.00 84.56 114 TRP A CA 1
ATOM 944 C C . TRP A 1 114 ? 19.806 -2.322 -13.187 1.00 84.56 114 TRP A C 1
ATOM 946 O O . TRP A 1 114 ? 20.042 -2.284 -14.396 1.00 84.56 114 TRP A O 1
ATOM 956 N N . LEU A 1 115 ? 18.563 -2.267 -12.703 1.00 87.31 115 LEU A N 1
ATOM 957 C CA . LEU A 1 115 ? 17.381 -2.044 -13.529 1.00 87.31 115 LEU A CA 1
ATOM 958 C C . LEU A 1 115 ? 17.342 -0.601 -14.052 1.00 87.31 115 LEU A C 1
ATOM 960 O O . LEU A 1 115 ? 17.144 -0.390 -15.242 1.00 87.31 115 LEU A O 1
ATOM 964 N N . ALA A 1 116 ? 17.609 0.388 -13.195 1.00 86.81 116 ALA A N 1
ATOM 965 C CA . ALA A 1 116 ? 17.631 1.802 -13.571 1.00 86.81 116 ALA A CA 1
ATOM 966 C C . ALA A 1 116 ? 18.688 2.121 -14.643 1.00 86.81 116 ALA A C 1
ATOM 968 O O . ALA A 1 116 ? 18.451 2.957 -15.505 1.00 86.81 116 ALA A O 1
ATOM 969 N N . GLN A 1 117 ? 19.828 1.425 -14.641 1.00 83.31 117 GLN A N 1
ATOM 970 C CA . GLN A 1 117 ? 20.855 1.552 -15.685 1.00 83.31 117 GLN A CA 1
ATOM 971 C C . GLN A 1 117 ? 20.392 1.101 -17.076 1.00 83.31 117 GLN A C 1
ATOM 973 O O . GLN A 1 117 ? 21.036 1.446 -18.061 1.00 83.31 117 GLN A O 1
ATOM 978 N N . ARG A 1 118 ? 19.303 0.330 -17.159 1.00 85.81 118 ARG A N 1
ATOM 979 C CA . ARG A 1 118 ? 18.689 -0.093 -18.424 1.00 85.81 118 ARG A CA 1
ATOM 980 C C . ARG A 1 118 ? 17.569 0.822 -18.889 1.00 85.81 118 ARG A C 1
ATOM 982 O O . ARG A 1 118 ? 16.981 0.546 -19.927 1.00 85.81 118 ARG A O 1
ATOM 989 N N . TRP A 1 119 ? 17.229 1.855 -18.125 1.00 88.12 119 TRP A N 1
ATOM 990 C CA . TRP A 1 119 ? 16.149 2.760 -18.490 1.00 88.12 119 TRP A CA 1
ATOM 991 C C . TRP A 1 119 ? 16.534 3.609 -19.706 1.00 88.12 119 TRP A C 1
ATOM 993 O O . TRP A 1 119 ? 17.528 4.334 -19.670 1.00 88.12 119 TRP A O 1
ATOM 1003 N N . CYS A 1 120 ? 15.723 3.538 -20.757 1.00 84.94 120 CYS A N 1
ATOM 1004 C CA . CYS A 1 120 ? 15.789 4.39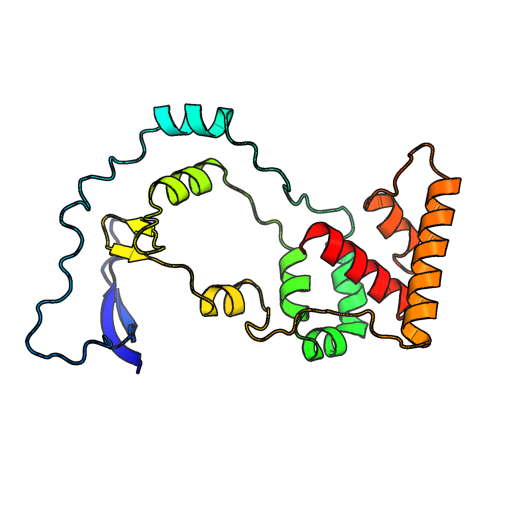7 -21.929 1.00 84.94 120 CYS A CA 1
ATOM 1005 C C . CYS A 1 120 ? 14.694 5.473 -21.815 1.00 84.94 120 CYS A C 1
ATOM 1007 O O . CYS A 1 120 ? 13.504 5.147 -21.874 1.00 84.94 120 CYS A O 1
ATOM 1009 N N . PRO A 1 121 ? 15.055 6.755 -21.610 1.00 83.25 121 PRO A N 1
ATOM 1010 C CA . PRO A 1 121 ? 14.074 7.830 -21.485 1.00 83.25 121 PRO A CA 1
ATOM 1011 C C . PRO A 1 121 ? 13.340 8.134 -22.799 1.00 83.25 121 PRO A C 1
ATOM 1013 O O . PRO A 1 121 ? 12.223 8.642 -22.755 1.00 83.25 121 PRO A O 1
ATOM 1016 N N . GLU A 1 122 ? 13.931 7.820 -23.955 1.00 82.56 122 GLU A N 1
ATOM 1017 C CA . GLU A 1 122 ? 13.325 8.050 -25.269 1.00 82.56 122 GLU A CA 1
ATOM 1018 C C . GLU A 1 122 ? 12.091 7.168 -25.494 1.00 82.56 122 GLU A C 1
ATOM 1020 O O . GLU A 1 122 ? 11.085 7.633 -26.031 1.00 82.56 122 GLU A O 1
ATOM 1025 N N . THR A 1 123 ? 12.151 5.907 -25.063 1.00 82.12 123 THR A N 1
ATOM 1026 C CA . THR A 1 123 ? 11.074 4.922 -25.246 1.00 82.12 123 THR A CA 1
ATOM 1027 C C . THR A 1 123 ? 10.262 4.676 -23.975 1.00 82.12 123 THR A C 1
ATOM 1029 O O . THR A 1 123 ? 9.198 4.062 -24.041 1.00 82.12 123 THR A O 1
ATOM 1032 N N . ASN A 1 124 ? 10.722 5.167 -22.819 1.00 85.31 124 ASN A N 1
ATOM 1033 C CA . ASN A 1 124 ? 10.190 4.819 -21.498 1.00 85.31 124 ASN A CA 1
ATOM 1034 C C . ASN A 1 124 ? 10.167 3.294 -21.259 1.00 85.31 124 ASN A C 1
ATOM 1036 O O . ASN A 1 124 ? 9.199 2.739 -20.722 1.00 85.31 124 ASN A O 1
ATOM 1040 N N . THR A 1 125 ? 11.227 2.601 -21.686 1.00 87.31 125 THR A N 1
ATOM 1041 C CA . THR A 1 125 ? 11.392 1.152 -21.514 1.00 87.31 125 THR A CA 1
ATOM 1042 C C . THR A 1 125 ? 12.733 0.811 -20.863 1.00 87.31 125 THR A C 1
ATOM 1044 O O . THR A 1 125 ? 13.671 1.606 -20.826 1.00 87.31 125 THR A O 1
ATOM 1047 N N . PHE A 1 126 ? 12.821 -0.392 -20.304 1.00 88.56 126 PHE A N 1
ATOM 1048 C CA . PHE A 1 126 ? 14.062 -1.020 -19.878 1.00 88.56 126 PHE A CA 1
ATOM 1049 C C . PHE A 1 126 ? 14.622 -1.864 -21.022 1.00 88.56 126 PHE A C 1
ATOM 1051 O O . PHE A 1 126 ? 13.951 -2.769 -21.517 1.00 88.56 126 PHE A O 1
ATOM 1058 N N . VAL A 1 127 ? 15.870 -1.607 -21.398 1.00 85.94 127 VAL A N 1
ATOM 1059 C CA . VAL A 1 127 ? 16.546 -2.268 -22.515 1.00 85.94 127 VAL A CA 1
ATOM 1060 C C . VAL A 1 127 ? 17.385 -3.442 -22.008 1.00 85.94 127 VAL A C 1
ATOM 1062 O O . VAL A 1 127 ? 18.376 -3.262 -21.297 1.00 85.94 127 VAL A O 1
ATOM 1065 N N . PHE A 1 128 ? 17.010 -4.667 -22.376 1.00 81.56 128 PHE A N 1
ATOM 1066 C CA . PHE A 1 128 ? 17.747 -5.889 -22.053 1.00 81.56 128 PHE A CA 1
ATOM 1067 C C . PHE A 1 128 ? 18.351 -6.534 -23.311 1.00 81.56 128 PHE A C 1
ATOM 1069 O O . PHE A 1 128 ? 17.855 -6.309 -24.413 1.00 81.56 128 PHE A O 1
ATOM 1076 N N . PRO A 1 129 ? 19.364 -7.418 -23.174 1.00 77.19 129 PRO A N 1
ATOM 1077 C CA . PRO A 1 129 ? 19.914 -8.160 -24.315 1.00 77.19 129 PRO A CA 1
ATOM 1078 C C . PRO A 1 129 ? 18.880 -9.008 -25.072 1.00 77.19 129 PRO A C 1
ATOM 1080 O O . PRO A 1 129 ? 19.085 -9.340 -26.233 1.00 77.19 129 PRO A O 1
ATOM 1083 N N . TRP A 1 130 ? 17.785 -9.376 -24.404 1.00 77.56 130 TRP A N 1
ATOM 1084 C CA . TRP A 1 130 ? 16.686 -10.166 -24.962 1.00 77.56 130 TRP A CA 1
ATOM 1085 C C . TRP A 1 130 ? 15.490 -9.320 -25.424 1.00 77.56 130 TRP A C 1
ATOM 1087 O O . TRP A 1 130 ? 14.483 -9.889 -25.834 1.00 77.56 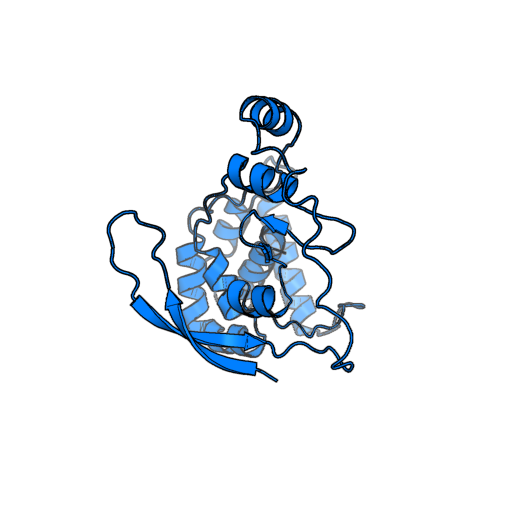130 TRP A O 1
ATOM 1097 N N . GLY A 1 131 ? 15.576 -7.990 -25.355 1.00 79.88 131 GLY A N 1
ATOM 1098 C CA . GLY A 1 131 ? 14.525 -7.085 -25.814 1.00 79.88 131 GLY A CA 1
ATOM 1099 C C . GLY A 1 131 ? 14.184 -5.978 -24.822 1.00 79.88 131 GLY A C 1
ATOM 1100 O O . GLY A 1 131 ? 14.768 -5.861 -23.745 1.00 79.88 131 GLY A O 1
ATOM 1101 N N . GLU A 1 132 ? 13.222 -5.152 -25.212 1.00 85.75 132 GLU A N 1
ATOM 1102 C CA . GLU A 1 132 ? 12.711 -4.055 -24.396 1.00 85.75 132 GLU A CA 1
ATOM 1103 C C . GLU A 1 132 ? 11.520 -4.500 -23.543 1.00 85.75 132 GLU A C 1
ATOM 1105 O O . GLU A 1 132 ? 10.635 -5.215 -24.011 1.00 85.75 132 G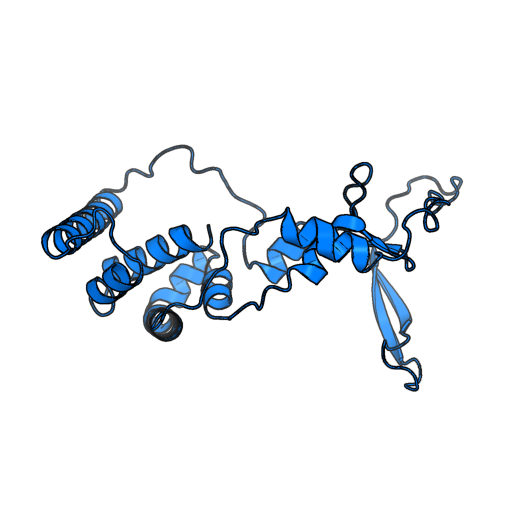LU A O 1
ATOM 1110 N N . THR A 1 133 ? 11.483 -4.034 -22.297 1.00 88.56 133 THR A N 1
ATOM 1111 C CA . THR A 1 133 ? 10.393 -4.280 -21.347 1.00 88.56 133 THR A CA 1
ATOM 1112 C C . THR A 1 133 ? 9.921 -2.955 -20.778 1.00 88.56 133 THR A C 1
ATOM 1114 O O . THR A 1 133 ? 10.729 -2.161 -20.309 1.00 88.56 133 THR A O 1
ATOM 1117 N N . THR A 1 134 ? 8.614 -2.723 -20.736 1.00 88.44 134 THR A N 1
ATOM 1118 C CA . THR A 1 134 ? 8.028 -1.559 -20.060 1.00 88.44 134 THR A CA 1
ATOM 1119 C C . THR A 1 134 ? 7.082 -2.004 -18.953 1.00 88.44 134 THR A C 1
ATOM 1121 O O . THR A 1 134 ? 6.557 -3.113 -19.006 1.00 88.44 134 THR A O 1
ATOM 1124 N N . MET A 1 135 ? 6.886 -1.150 -17.947 1.00 86.44 135 MET A N 1
ATOM 1125 C CA . MET A 1 135 ? 5.833 -1.344 -16.951 1.00 86.44 135 MET A CA 1
ATOM 1126 C C . MET A 1 135 ? 4.558 -0.689 -17.464 1.00 86.44 135 MET A C 1
ATOM 1128 O O . MET A 1 135 ? 4.542 0.502 -17.776 1.00 86.44 135 MET A O 1
ATOM 1132 N N . THR A 1 136 ? 3.485 -1.461 -17.533 1.00 86.75 136 THR A N 1
ATOM 1133 C CA . THR A 1 136 ? 2.184 -1.015 -18.022 1.00 86.75 136 THR A CA 1
ATOM 1134 C C . THR A 1 136 ? 1.232 -0.699 -16.870 1.00 86.75 136 THR A C 1
ATOM 1136 O O . THR A 1 136 ? 1.430 -1.106 -15.725 1.00 86.75 136 THR A O 1
ATOM 1139 N N . LEU A 1 137 ? 0.144 0.012 -17.175 1.00 83.12 137 LEU A N 1
ATOM 1140 C CA . LEU A 1 137 ? -0.949 0.199 -16.216 1.00 83.12 137 LEU A CA 1
ATOM 1141 C C . LEU A 1 137 ? -1.606 -1.133 -15.818 1.00 83.12 137 LEU A C 1
ATOM 1143 O O . LEU A 1 137 ? -2.112 -1.248 -14.706 1.00 83.12 137 LEU A O 1
ATOM 1147 N N . GLU A 1 138 ? -1.574 -2.139 -16.692 1.00 86.44 138 GLU A N 1
ATOM 1148 C CA . GLU A 1 138 ? -2.048 -3.488 -16.379 1.00 86.44 138 GLU A CA 1
ATOM 1149 C C . GLU A 1 138 ? -1.170 -4.151 -15.308 1.00 86.44 138 GLU A C 1
ATOM 1151 O O . GLU A 1 138 ? -1.703 -4.719 -14.358 1.00 86.44 138 GLU A O 1
ATOM 1156 N N . ASP A 1 139 ? 0.156 -3.982 -15.375 1.00 86.00 139 ASP A N 1
ATOM 1157 C CA . ASP A 1 139 ? 1.061 -4.461 -14.322 1.00 86.00 139 ASP A CA 1
ATOM 1158 C C . ASP A 1 139 ? 0.751 -3.795 -12.975 1.00 86.00 139 ASP A C 1
ATOM 1160 O O . ASP A 1 139 ? 0.727 -4.460 -11.940 1.00 86.00 139 ASP A O 1
ATOM 1164 N N . VAL A 1 140 ? 0.453 -2.490 -12.976 1.00 80.88 140 VAL A N 1
ATOM 1165 C CA . VAL A 1 140 ? 0.054 -1.753 -11.763 1.00 80.88 140 VAL A CA 1
ATOM 1166 C C . VAL A 1 140 ? -1.284 -2.259 -11.215 1.00 80.88 140 VAL A C 1
ATOM 1168 O O . VAL A 1 140 ? -1.418 -2.428 -10.003 1.00 80.88 140 VAL A O 1
ATOM 1171 N N . LEU A 1 141 ? -2.255 -2.543 -12.086 1.00 82.50 141 LEU A N 1
ATOM 1172 C CA . LEU A 1 141 ? -3.552 -3.106 -11.704 1.00 82.50 141 LEU A CA 1
ATOM 1173 C C . LEU A 1 141 ? -3.396 -4.496 -11.075 1.00 82.50 141 LEU A C 1
ATOM 1175 O O . LEU A 1 141 ? -3.939 -4.746 -10.002 1.00 82.50 141 LEU A O 1
ATOM 1179 N N . ILE A 1 142 ? -2.646 -5.387 -11.727 1.00 81.62 142 ILE A N 1
ATOM 1180 C CA . ILE A 1 142 ? -2.484 -6.782 -11.303 1.00 81.62 142 ILE A CA 1
ATOM 1181 C C . ILE A 1 142 ? -1.633 -6.875 -10.032 1.00 81.62 142 ILE A C 1
ATOM 1183 O O . ILE A 1 142 ? -1.992 -7.601 -9.106 1.00 81.62 142 ILE A O 1
ATOM 1187 N N . LEU A 1 143 ? -0.508 -6.155 -9.969 1.00 79.12 143 LEU A N 1
ATOM 1188 C CA . LEU A 1 143 ? 0.420 -6.233 -8.836 1.00 79.12 143 LEU A CA 1
ATOM 1189 C C . LEU A 1 143 ? -0.017 -5.366 -7.651 1.00 79.12 143 LEU A C 1
ATOM 1191 O O . LEU A 1 143 ? 0.217 -5.737 -6.502 1.00 79.12 143 LEU A O 1
ATOM 1195 N N . GLY A 1 144 ? -0.611 -4.202 -7.922 1.00 72.44 144 GLY A N 1
ATOM 1196 C CA . GLY A 1 144 ? -1.036 -3.246 -6.901 1.00 72.44 144 GLY A CA 1
ATOM 1197 C C . GLY A 1 144 ? -2.472 -3.444 -6.422 1.00 72.44 144 GLY A C 1
ATOM 1198 O O . GLY A 1 144 ? -2.812 -2.968 -5.343 1.00 72.44 144 GLY A O 1
ATOM 1199 N N . GLY A 1 145 ? -3.320 -4.125 -7.200 1.00 75.44 145 GLY A N 1
ATOM 1200 C CA . GLY A 1 145 ? -4.743 -4.290 -6.892 1.00 75.44 145 GLY A CA 1
ATOM 1201 C C . GLY A 1 145 ? -5.549 -2.988 -6.971 1.00 75.44 145 GLY A C 1
ATOM 1202 O O . GLY A 1 145 ? -6.681 -2.940 -6.497 1.00 75.44 145 GLY A O 1
ATOM 1203 N N . PHE A 1 146 ? -4.970 -1.926 -7.539 1.00 74.44 146 PHE A N 1
ATOM 1204 C CA . PHE A 1 146 ? -5.592 -0.610 -7.645 1.00 74.44 146 PHE A CA 1
ATOM 1205 C C . PHE A 1 146 ? -6.236 -0.410 -9.009 1.00 74.44 146 PHE A C 1
ATOM 1207 O O . PHE A 1 146 ? -5.637 -0.703 -10.041 1.00 74.44 146 PHE A O 1
ATOM 1214 N N . SER A 1 147 ? -7.430 0.181 -9.020 1.00 76.19 147 SER A N 1
ATOM 1215 C CA . SER A 1 147 ? -8.062 0.627 -10.260 1.00 76.19 147 SER A CA 1
ATOM 1216 C C . SER A 1 147 ? -7.188 1.665 -10.972 1.00 76.19 147 SER A C 1
ATOM 1218 O O . SER A 1 147 ? -6.834 2.692 -10.395 1.00 76.19 147 SER A O 1
ATOM 1220 N N . VAL A 1 148 ? -6.908 1.432 -12.257 1.00 75.56 148 VAL A N 1
ATOM 1221 C CA . VAL A 1 148 ? -6.237 2.403 -13.149 1.00 75.56 148 VAL A CA 1
ATOM 1222 C C . VAL A 1 148 ? -7.131 3.598 -13.487 1.00 75.56 148 VAL A C 1
ATOM 1224 O O . VAL A 1 148 ? -6.668 4.614 -13.999 1.00 75.56 148 VAL A O 1
ATOM 1227 N N . LEU A 1 149 ? -8.426 3.478 -13.188 1.00 77.44 149 LEU A N 1
ATOM 1228 C CA . LEU A 1 149 ? -9.405 4.547 -13.279 1.00 77.44 149 LEU A CA 1
ATOM 1229 C C . LEU A 1 149 ? -9.602 5.141 -11.885 1.00 77.44 149 LEU A C 1
ATOM 1231 O O . LEU A 1 149 ? -10.042 4.447 -10.966 1.00 77.44 149 LEU A O 1
ATOM 1235 N N . GLY A 1 150 ? -9.301 6.427 -11.737 1.00 72.62 150 GLY A N 1
ATOM 1236 C CA . GLY A 1 150 ? -9.471 7.158 -10.488 1.00 72.62 150 GLY A CA 1
ATOM 1237 C C . GLY A 1 150 ? -9.743 8.635 -10.741 1.00 72.62 150 GLY A C 1
ATOM 1238 O O . GLY A 1 150 ? -9.334 9.196 -11.757 1.00 72.62 150 GLY A O 1
ATOM 1239 N N . ALA A 1 151 ? -10.446 9.271 -9.808 1.00 73.25 151 ALA A N 1
ATOM 1240 C CA . ALA A 1 151 ? -10.621 10.715 -9.790 1.00 73.25 151 ALA A CA 1
ATOM 1241 C C . ALA A 1 151 ? -9.699 11.320 -8.729 1.00 73.25 151 ALA A C 1
ATOM 1243 O O . ALA A 1 151 ? -9.597 10.802 -7.618 1.00 73.25 151 ALA A O 1
ATOM 1244 N N . SER A 1 152 ? -9.059 12.445 -9.053 1.00 71.56 152 SER A N 1
ATOM 1245 C CA . SER A 1 152 ? -8.367 13.238 -8.037 1.00 71.56 152 SER A CA 1
ATOM 1246 C C . SER A 1 152 ? -9.381 13.696 -6.992 1.00 71.56 152 SER A C 1
ATOM 1248 O O . SER A 1 152 ? -10.400 14.298 -7.343 1.00 71.56 152 SER A O 1
ATOM 1250 N N . VAL A 1 153 ? -9.080 13.480 -5.713 1.00 69.75 153 VAL A N 1
ATOM 1251 C CA . VAL A 1 153 ? -9.860 14.052 -4.610 1.00 69.75 153 VAL A CA 1
ATOM 1252 C C . VAL A 1 153 ? -9.555 15.549 -4.569 1.00 69.75 153 VAL A C 1
ATOM 1254 O O . VAL A 1 153 ? -8.556 15.977 -4.005 1.00 69.75 153 VAL A O 1
ATOM 1257 N N . LYS A 1 154 ? -10.356 16.347 -5.282 1.00 68.19 154 LYS A N 1
ATOM 1258 C CA . LYS A 1 154 ? -10.144 17.801 -5.407 1.00 68.19 154 LYS A CA 1
ATOM 1259 C C . LYS A 1 154 ? -10.681 18.585 -4.210 1.00 68.19 154 LYS A C 1
ATOM 1261 O O . LYS A 1 154 ? -10.240 19.706 -3.988 1.00 68.19 154 LYS A O 1
ATOM 1266 N N . PHE A 1 155 ? -11.612 18.003 -3.453 1.00 68.06 155 PHE A N 1
ATOM 1267 C CA . PHE A 1 155 ? -12.264 18.648 -2.317 1.00 68.06 155 PHE A CA 1
ATOM 1268 C C . PHE A 1 155 ? -12.558 17.632 -1.209 1.00 68.06 155 PHE A C 1
ATOM 1270 O O . PHE A 1 155 ? -12.796 16.459 -1.519 1.00 68.06 155 PHE A O 1
ATOM 1277 N N . PRO A 1 156 ? -12.573 18.064 0.065 1.00 67.75 156 PRO A N 1
ATOM 1278 C CA . PRO A 1 156 ? -13.061 17.241 1.162 1.00 67.75 156 PRO A CA 1
ATOM 1279 C C . PRO A 1 156 ? -14.498 16.793 0.885 1.00 67.75 156 PRO A C 1
ATOM 1281 O O . PRO A 1 156 ? -15.354 17.606 0.537 1.00 67.75 156 PRO A O 1
ATOM 1284 N N . VAL A 1 157 ? -14.775 15.500 1.040 1.00 66.62 157 VAL A N 1
ATOM 1285 C CA . VAL A 1 157 ? -16.149 14.993 0.984 1.00 66.62 157 VAL A CA 1
ATOM 1286 C C . VAL A 1 157 ? -16.820 15.350 2.306 1.00 66.62 157 VAL A C 1
ATOM 1288 O O . VAL A 1 157 ? -16.550 14.731 3.335 1.00 66.62 157 VAL A O 1
ATOM 1291 N N . GLU A 1 158 ? -17.674 16.371 2.294 1.00 68.81 158 GLU A N 1
ATOM 1292 C CA . GLU A 1 158 ? -18.395 16.818 3.484 1.00 68.81 158 GLU A CA 1
ATOM 1293 C C . GLU A 1 158 ? -19.552 15.869 3.834 1.00 68.81 158 GLU A C 1
ATOM 1295 O O . GLU A 1 158 ? -20.708 16.117 3.505 1.00 68.81 158 GLU A O 1
ATOM 1300 N N . ASN A 1 159 ? -19.234 14.776 4.531 1.00 79.12 159 ASN A N 1
ATOM 1301 C CA . ASN A 1 159 ? -20.215 13.928 5.211 1.00 79.12 159 ASN A CA 1
ATOM 1302 C C . ASN A 1 159 ? -20.105 14.159 6.736 1.00 79.12 159 ASN A C 1
ATOM 1304 O O . ASN A 1 159 ? -18.999 14.032 7.271 1.00 79.12 159 ASN A O 1
ATOM 1308 N N . PRO A 1 160 ? -21.201 14.489 7.449 1.00 80.81 160 PRO A N 1
ATOM 1309 C CA . PRO A 1 160 ? -21.209 14.611 8.909 1.00 80.81 160 PRO A CA 1
ATOM 1310 C C . PRO A 1 160 ? -20.600 13.409 9.647 1.00 80.81 160 PRO A C 1
ATOM 1312 O O . PRO A 1 160 ? -19.859 13.604 10.608 1.00 80.81 160 PRO A O 1
ATOM 1315 N N . GLU A 1 161 ? -20.846 12.184 9.176 1.00 81.56 161 GLU A N 1
ATOM 1316 C CA . GLU A 1 161 ? -20.290 10.961 9.775 1.00 81.56 161 GLU A CA 1
ATOM 1317 C C . GLU A 1 161 ? -18.762 10.917 9.636 1.00 81.56 161 GLU A C 1
ATOM 1319 O O . GLU A 1 161 ? -18.050 10.637 10.600 1.00 81.56 161 GLU A O 1
ATOM 1324 N N . ASN A 1 162 ? -18.243 11.298 8.463 1.00 83.81 162 ASN A N 1
ATOM 1325 C CA . ASN A 1 162 ? -16.803 11.378 8.217 1.00 83.81 162 ASN A CA 1
ATOM 1326 C C . ASN A 1 162 ? -16.141 12.448 9.096 1.00 83.81 162 ASN A C 1
ATOM 1328 O O . ASN A 1 162 ? -15.043 12.217 9.594 1.00 83.81 162 ASN A O 1
ATOM 1332 N N . LYS A 1 163 ? -16.805 13.594 9.316 1.00 86.81 163 LYS A N 1
ATOM 1333 C CA . LYS A 1 163 ? -16.293 14.666 10.191 1.00 86.81 163 LYS A CA 1
ATOM 1334 C C . LYS A 1 163 ? -16.189 14.202 11.647 1.00 86.81 163 LYS A C 1
ATOM 1336 O O . LYS A 1 163 ? -15.212 14.517 12.321 1.00 86.81 163 LYS A O 1
ATOM 1341 N N . GLU A 1 164 ? -17.165 13.436 12.134 1.00 90.88 164 GLU A N 1
ATOM 1342 C CA . GLU A 1 164 ? -17.124 12.867 13.488 1.00 90.88 164 GLU A CA 1
ATOM 1343 C C . GLU A 1 164 ? -16.023 11.804 13.624 1.00 90.88 164 GLU A C 1
ATOM 1345 O O . GLU A 1 164 ? -15.295 11.772 14.618 1.00 90.88 164 GLU A O 1
ATOM 1350 N N . LEU A 1 165 ? -15.853 10.956 12.608 1.00 90.75 165 LEU A N 1
ATOM 1351 C CA . LEU A 1 165 ? -14.784 9.961 12.557 1.00 90.75 165 LEU A CA 1
ATOM 1352 C C . LEU A 1 165 ? -13.398 10.621 12.560 1.00 90.75 165 LEU A C 1
ATOM 1354 O O . LEU A 1 165 ? -12.534 10.251 13.353 1.00 90.75 165 LEU A O 1
ATOM 1358 N N . GLU A 1 166 ? -13.206 11.634 11.714 1.00 91.31 166 GLU A N 1
ATOM 1359 C CA . GLU A 1 166 ? -11.984 12.435 11.645 1.00 91.31 166 GLU A CA 1
ATOM 1360 C C . GLU A 1 166 ? -11.681 13.083 12.997 1.00 91.31 166 GLU A C 1
ATOM 1362 O O . GLU A 1 166 ? -10.562 12.968 13.499 1.00 91.31 166 GLU A O 1
ATOM 1367 N N . LYS A 1 167 ? -12.689 13.683 13.638 1.00 93.69 167 LYS A N 1
ATOM 1368 C CA . LYS A 1 167 ? -12.545 14.271 14.969 1.00 93.69 167 LYS A CA 1
ATOM 1369 C C . LYS A 1 167 ? -12.069 13.243 15.998 1.00 93.69 167 LYS A C 1
ATOM 1371 O O . LYS A 1 167 ? -11.112 13.519 16.715 1.00 93.69 167 LYS A O 1
ATOM 1376 N N . LYS A 1 168 ? -12.647 12.036 16.026 1.00 95.25 168 LYS A N 1
ATOM 1377 C CA . LYS A 1 168 ? -12.197 10.953 16.925 1.00 95.25 168 LYS A CA 1
ATOM 1378 C C . LYS A 1 168 ? -10.740 10.556 16.683 1.00 95.25 168 LYS A C 1
ATOM 1380 O O . LYS A 1 168 ? -10.007 10.304 17.639 1.00 95.25 168 LYS A O 1
ATOM 1385 N N . LEU A 1 169 ? -10.300 10.521 15.423 1.00 95.25 169 LEU A N 1
ATOM 1386 C CA . LEU A 1 169 ? -8.902 10.245 15.081 1.00 95.25 169 LEU A CA 1
ATOM 1387 C C . LEU A 1 169 ? -7.964 11.374 15.545 1.00 95.25 169 LEU A C 1
ATOM 1389 O O . LEU A 1 169 ? -6.884 11.099 16.075 1.00 95.2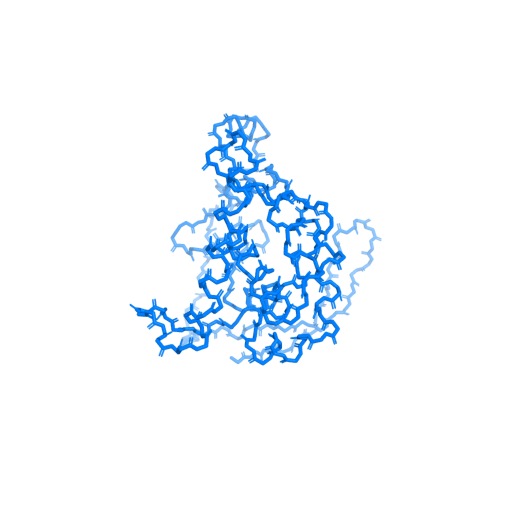5 169 LEU A O 1
ATOM 1393 N N . VAL A 1 170 ? -8.377 12.634 15.385 1.00 94.44 170 VAL A N 1
ATOM 1394 C CA . VAL A 1 170 ? -7.627 13.818 15.840 1.00 94.44 170 VAL A CA 1
ATOM 1395 C C . VAL A 1 170 ? -7.532 13.865 17.366 1.00 94.44 170 VAL A C 1
ATOM 1397 O O . VAL A 1 170 ? -6.440 14.072 17.899 1.00 94.44 170 VAL A O 1
ATOM 1400 N N . ASP A 1 171 ? -8.634 13.610 18.069 1.00 94.62 171 ASP A N 1
ATOM 1401 C CA . ASP A 1 171 ? -8.680 13.572 19.531 1.00 94.62 171 ASP A CA 1
ATOM 1402 C C . ASP A 1 171 ? -7.797 12.440 20.076 1.00 94.62 171 ASP A C 1
ATOM 1404 O O . ASP A 1 171 ? -6.986 12.666 20.978 1.00 94.62 171 ASP A O 1
ATOM 1408 N N . GLY A 1 172 ? -7.854 11.250 19.466 1.00 93.88 172 GLY A N 1
ATOM 1409 C CA . GLY A 1 172 ? -6.956 10.143 19.805 1.00 93.88 172 GLY A CA 1
ATOM 1410 C C . GLY A 1 172 ? -5.481 10.490 19.578 1.00 93.88 172 GLY A C 1
ATOM 1411 O O . GLY A 1 172 ? -4.634 10.223 20.431 1.00 93.88 172 GLY A O 1
ATOM 1412 N N . CYS A 1 173 ? -5.158 11.178 18.478 1.00 92.56 173 CYS A N 1
ATOM 1413 C CA . CYS A 1 173 ? -3.809 11.689 18.219 1.00 92.56 173 CYS A CA 1
ATOM 1414 C C . CYS A 1 173 ? -3.342 12.668 19.309 1.00 92.56 173 CYS A C 1
ATOM 1416 O O . CYS A 1 173 ? -2.209 12.572 19.791 1.00 92.56 173 CYS A O 1
ATOM 1418 N N . ALA A 1 174 ? -4.205 13.605 19.710 1.00 92.31 174 ALA A N 1
ATOM 1419 C CA . ALA A 1 174 ? -3.913 14.564 20.769 1.00 92.31 174 ALA A CA 1
ATOM 1420 C C . ALA A 1 174 ? -3.692 13.866 22.119 1.00 92.31 174 ALA A C 1
ATOM 1422 O O . ALA A 1 174 ? -2.761 14.215 22.845 1.00 92.31 174 ALA A O 1
ATOM 1423 N N . GLU A 1 175 ? -4.488 12.846 22.432 1.00 93.31 175 GLU A N 1
ATOM 1424 C CA . GLU A 1 175 ? -4.369 12.082 23.673 1.00 93.31 175 GLU A CA 1
ATOM 1425 C C . GLU A 1 175 ? -3.062 11.281 23.746 1.00 93.31 175 GLU A C 1
ATOM 1427 O O . GLU A 1 175 ? -2.375 11.285 24.769 1.00 93.31 175 GLU A O 1
ATOM 1432 N N . ILE A 1 176 ? -2.640 10.669 22.637 1.00 93.50 176 ILE A N 1
ATOM 1433 C CA . ILE A 1 176 ? -1.328 10.012 22.556 1.00 93.50 176 ILE A CA 1
A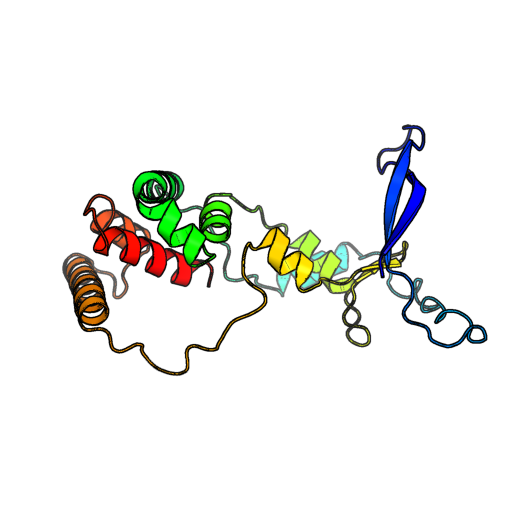TOM 1434 C C . ILE A 1 176 ? -0.199 11.025 22.803 1.00 93.50 176 ILE A C 1
ATOM 1436 O O . ILE A 1 176 ? 0.760 10.723 23.521 1.00 93.50 176 ILE A O 1
ATOM 1440 N N . LYS A 1 177 ? -0.302 12.235 22.233 1.00 91.25 177 LYS A N 1
ATOM 1441 C CA . LYS A 1 177 ? 0.712 13.291 22.397 1.00 91.25 177 LYS A CA 1
ATOM 1442 C C . LYS A 1 177 ? 0.835 13.769 23.840 1.00 91.25 177 LYS A C 1
ATOM 1444 O O . LYS A 1 177 ? 1.955 13.964 24.292 1.00 91.25 177 LYS A O 1
ATOM 1449 N N . LYS A 1 178 ? -0.271 13.904 24.583 1.00 88.75 178 LYS A N 1
ATOM 1450 C CA . LYS A 1 178 ? -0.226 14.283 26.012 1.00 88.75 178 LYS A CA 1
ATOM 1451 C C . LYS A 1 178 ? 0.598 13.305 26.849 1.00 88.75 178 LYS A C 1
ATOM 1453 O O . LYS A 1 178 ? 1.269 13.711 27.790 1.00 88.75 178 LYS A O 1
ATOM 1458 N N . ASN A 1 179 ? 0.562 12.027 26.480 1.00 81.50 179 ASN A N 1
ATOM 1459 C CA . ASN A 1 179 ? 1.220 10.943 27.203 1.00 81.50 179 ASN A CA 1
ATOM 1460 C C . ASN A 1 179 ? 2.629 10.620 26.665 1.00 81.50 179 ASN A C 1
ATOM 1462 O O . ASN A 1 179 ? 3.210 9.599 27.034 1.00 81.50 179 ASN A O 1
ATOM 1466 N N . THR A 1 180 ? 3.189 11.462 25.784 1.00 82.69 180 THR A N 1
ATOM 1467 C CA . THR A 1 180 ? 4.496 11.225 25.157 1.00 82.69 180 THR A CA 1
ATOM 1468 C C . THR A 1 180 ? 5.390 12.461 25.219 1.00 82.69 180 THR A C 1
ATOM 1470 O O . THR A 1 180 ? 4.946 13.584 25.035 1.00 82.69 180 THR A O 1
ATOM 1473 N N . ILE A 1 181 ? 6.696 12.242 25.382 1.00 77.56 181 ILE A N 1
ATOM 1474 C CA . ILE A 1 181 ? 7.732 13.289 25.293 1.00 77.56 181 ILE A CA 1
ATOM 1475 C C . ILE A 1 181 ? 7.952 13.754 23.831 1.00 77.56 181 ILE A C 1
ATOM 1477 O O . ILE A 1 181 ? 8.519 14.812 23.572 1.00 77.56 181 ILE A O 1
ATOM 1481 N N . ASN A 1 182 ? 7.497 12.970 22.850 1.00 75.38 182 ASN A N 1
ATOM 1482 C CA . ASN A 1 182 ? 7.713 13.213 21.427 1.00 75.38 182 ASN A CA 1
ATOM 1483 C C . ASN A 1 182 ? 6.712 14.225 20.866 1.00 75.38 182 ASN A C 1
ATOM 1485 O O . ASN A 1 182 ? 5.515 14.153 21.129 1.00 75.38 182 ASN A O 1
ATOM 1489 N N . PHE A 1 183 ? 7.194 15.079 19.963 1.00 78.44 183 PHE A N 1
ATOM 1490 C CA . PHE A 1 183 ? 6.361 16.051 19.246 1.00 78.44 183 PHE A CA 1
ATOM 1491 C C . PHE A 1 183 ? 5.431 15.409 18.191 1.00 78.44 183 PHE A C 1
ATOM 1493 O O . PHE A 1 183 ? 4.509 16.046 17.680 1.00 78.44 183 PHE A O 1
ATOM 1500 N N . PHE A 1 184 ? 5.659 14.136 17.851 1.00 83.75 184 PHE A N 1
ATOM 1501 C CA . PHE A 1 184 ? 4.899 13.386 16.852 1.00 83.75 184 PHE A CA 1
ATOM 1502 C C . PHE A 1 184 ? 4.437 12.029 17.394 1.00 83.75 184 PHE A C 1
ATOM 1504 O O . PHE A 1 184 ? 5.107 11.412 18.224 1.00 83.75 184 PHE A O 1
ATOM 1511 N N . VAL A 1 185 ? 3.296 11.555 16.888 1.00 89.19 185 VAL A N 1
ATOM 1512 C CA . VAL A 1 185 ? 2.762 10.224 17.195 1.00 89.19 185 VAL A CA 1
ATOM 1513 C C . VAL A 1 185 ? 3.465 9.197 16.320 1.00 89.19 185 VAL A C 1
ATOM 1515 O O . VAL A 1 185 ? 3.456 9.295 15.094 1.00 89.19 185 VAL A O 1
ATOM 1518 N N . THR A 1 186 ? 4.088 8.200 16.942 1.00 89.69 186 THR A N 1
ATOM 1519 C CA . THR A 1 186 ? 4.705 7.094 16.201 1.00 89.69 186 THR A CA 1
ATOM 1520 C C . THR A 1 186 ? 3.648 6.091 15.732 1.00 89.69 186 THR A C 1
ATOM 1522 O O . THR A 1 186 ? 2.615 5.914 16.376 1.00 89.69 186 THR A O 1
ATOM 1525 N N . HIS A 1 187 ? 3.934 5.351 14.656 1.00 89.75 187 HIS A N 1
ATOM 1526 C CA . HIS A 1 187 ? 3.037 4.297 14.156 1.00 89.75 187 HIS A CA 1
ATOM 1527 C C . HIS A 1 187 ? 2.707 3.238 15.218 1.00 89.75 187 HIS A C 1
ATOM 1529 O O . HIS A 1 187 ? 1.581 2.757 15.283 1.00 89.75 187 HIS A O 1
ATOM 1535 N N . ASN A 1 188 ? 3.668 2.902 16.085 1.00 89.50 188 ASN A N 1
ATOM 1536 C CA . ASN A 1 188 ? 3.440 1.945 17.167 1.00 89.50 188 ASN A CA 1
ATOM 1537 C C . ASN A 1 188 ? 2.456 2.488 18.205 1.00 89.50 188 ASN A C 1
ATOM 1539 O O . ASN A 1 188 ? 1.585 1.752 18.651 1.00 89.50 188 ASN A O 1
ATOM 1543 N N . GLN A 1 189 ? 2.576 3.764 18.576 1.00 92.50 189 GLN A N 1
ATOM 1544 C CA . GLN A 1 189 ? 1.635 4.387 19.506 1.00 92.50 189 GLN A CA 1
ATOM 1545 C C . GLN A 1 189 ? 0.239 4.488 18.900 1.00 92.50 189 GLN A C 1
ATOM 1547 O O . GLN A 1 189 ? -0.731 4.179 19.580 1.00 92.50 189 GLN A O 1
ATOM 1552 N N . TRP A 1 190 ? 0.153 4.843 17.616 1.00 94.06 190 TRP A N 1
ATOM 1553 C CA . TRP A 1 190 ? -1.105 4.866 16.875 1.00 94.06 190 TRP A CA 1
ATOM 1554 C C . TRP A 1 190 ? -1.798 3.502 16.890 1.00 94.06 190 TRP A C 1
ATOM 1556 O O . TRP A 1 190 ? -2.946 3.388 17.310 1.00 94.06 190 TRP A O 1
ATOM 1566 N N . THR A 1 191 ? -1.082 2.446 16.497 1.00 93.44 191 THR A N 1
ATOM 1567 C CA . THR A 1 191 ? -1.630 1.088 16.507 1.00 93.44 191 THR A CA 1
ATOM 1568 C C . THR A 1 191 ? -1.999 0.636 17.910 1.00 93.44 191 THR A C 1
ATOM 1570 O O . THR A 1 191 ? -3.072 0.082 18.078 1.00 93.44 191 THR A O 1
ATOM 1573 N N . ASN A 1 192 ? -1.175 0.892 18.927 1.00 92.56 192 ASN A N 1
ATOM 1574 C CA . ASN A 1 192 ? -1.504 0.499 20.299 1.00 92.56 192 ASN A CA 1
ATOM 1575 C C . ASN A 1 192 ? -2.746 1.216 20.848 1.00 92.56 192 ASN A C 1
ATOM 1577 O O . ASN A 1 192 ? -3.422 0.656 21.701 1.00 92.56 192 ASN A O 1
ATOM 1581 N N . TYR A 1 193 ? -3.016 2.440 20.393 1.00 94.69 193 TYR A N 1
ATOM 1582 C CA . TYR A 1 193 ? -4.167 3.218 20.840 1.00 94.69 193 TYR A CA 1
ATOM 1583 C C . TYR A 1 193 ? -5.468 2.762 20.173 1.00 94.69 193 TYR A C 1
ATOM 1585 O O . TYR A 1 193 ? -6.468 2.596 20.858 1.00 94.69 193 TYR A O 1
ATOM 1593 N N . PHE A 1 194 ? -5.459 2.557 18.850 1.00 95.69 194 PHE A N 1
ATOM 1594 C CA . PHE A 1 194 ? -6.683 2.268 18.090 1.00 95.69 194 PHE A CA 1
ATOM 1595 C C . PHE A 1 194 ? -6.987 0.778 17.911 1.00 95.69 194 PHE A C 1
ATOM 1597 O O . PHE A 1 194 ? -8.143 0.417 17.685 1.00 95.69 194 PHE A O 1
ATOM 1604 N N . LYS A 1 195 ? -5.978 -0.097 17.976 1.00 94.56 195 LYS A N 1
ATOM 1605 C CA . LYS A 1 195 ? -6.178 -1.538 17.793 1.00 94.56 195 LYS A CA 1
ATOM 1606 C C . LYS A 1 195 ? -7.039 -2.099 18.925 1.00 94.56 195 LYS A C 1
ATOM 1608 O O . LYS A 1 195 ? -6.679 -1.988 20.093 1.00 94.56 195 LYS A O 1
ATOM 1613 N N . GLY A 1 196 ? -8.139 -2.750 18.561 1.00 92.50 196 GLY A N 1
ATOM 1614 C CA . GLY A 1 196 ? -9.127 -3.312 19.477 1.00 92.50 196 GLY A CA 1
ATOM 1615 C C . GLY A 1 196 ? -10.242 -2.351 19.904 1.00 92.50 196 GLY A C 1
ATOM 1616 O O . GLY A 1 196 ? -11.107 -2.770 20.670 1.00 92.50 196 GLY A O 1
ATOM 1617 N N . CYS A 1 197 ? -10.268 -1.096 19.433 1.00 91.06 197 CYS A N 1
ATOM 1618 C CA . CYS A 1 197 ? -11.374 -0.171 19.724 1.00 91.06 197 CYS A CA 1
ATOM 1619 C C . CYS A 1 197 ? -12.694 -0.563 19.040 1.00 91.06 197 CYS A C 1
ATOM 1621 O O . CYS A 1 197 ? -13.760 -0.132 19.478 1.00 91.06 197 CYS A O 1
ATOM 1623 N N . GLY A 1 198 ? -12.634 -1.378 17.988 1.00 90.62 198 GLY A N 1
ATOM 1624 C CA . GLY A 1 198 ? -13.779 -1.847 17.227 1.00 90.62 198 GLY A CA 1
ATOM 1625 C C . GLY A 1 198 ? -14.404 -0.796 16.308 1.00 90.62 198 GLY A C 1
ATOM 1626 O O . GLY A 1 198 ? -14.129 0.407 16.365 1.00 90.62 198 GLY A O 1
ATOM 1627 N N . GLY A 1 199 ? -15.296 -1.288 15.447 1.00 91.19 199 GLY A N 1
ATOM 1628 C CA . GLY A 1 199 ? -16.133 -0.470 14.572 1.00 91.19 199 GLY A CA 1
ATOM 1629 C C . GLY A 1 199 ? -15.364 0.354 13.535 1.00 91.19 199 GLY A C 1
ATOM 1630 O O . GLY A 1 199 ? -14.220 0.069 13.178 1.00 91.19 199 GLY A O 1
ATOM 1631 N N . GLU A 1 200 ? -16.025 1.402 13.048 1.00 93.19 200 GLU A N 1
ATOM 1632 C CA . GLU A 1 200 ? -15.519 2.230 11.950 1.00 93.19 200 GLU A CA 1
ATOM 1633 C C . GLU A 1 200 ? -14.291 3.058 12.335 1.00 93.19 200 GLU A C 1
ATOM 1635 O O . GLU A 1 200 ? -13.448 3.327 11.483 1.00 93.19 200 GLU A O 1
ATOM 1640 N N . VAL A 1 201 ? -14.156 3.433 13.613 1.00 95.00 201 VAL A N 1
ATOM 1641 C CA . VAL A 1 201 ? -13.011 4.217 14.107 1.00 95.00 201 VAL A CA 1
ATOM 1642 C C . VAL A 1 201 ? -11.725 3.409 13.994 1.00 95.00 201 VAL A C 1
ATOM 1644 O O . VAL A 1 201 ? -10.720 3.925 13.509 1.00 95.00 201 VAL A O 1
ATOM 1647 N N . GLU A 1 202 ? -11.753 2.134 14.393 1.00 96.12 202 GLU A N 1
ATOM 1648 C CA . GLU A 1 202 ? -10.590 1.256 14.267 1.00 96.12 202 GLU A CA 1
ATOM 1649 C C . GLU A 1 202 ? -10.227 1.020 12.794 1.00 96.12 202 GLU A C 1
ATOM 1651 O O . GLU A 1 202 ? -9.057 1.131 12.420 1.00 96.12 202 GLU A O 1
ATOM 1656 N N . ASN A 1 203 ? -11.224 0.766 11.939 1.00 95.62 203 ASN A N 1
ATOM 1657 C CA . ASN A 1 203 ? -11.013 0.616 10.499 1.00 95.62 203 ASN A CA 1
ATOM 1658 C C . ASN A 1 203 ? -10.415 1.885 9.866 1.00 95.62 203 ASN A C 1
ATOM 1660 O O . ASN A 1 203 ? -9.445 1.808 9.112 1.00 95.62 203 ASN A O 1
ATOM 1664 N N . ALA A 1 204 ? -10.936 3.064 10.204 1.00 94.81 204 ALA A N 1
ATOM 1665 C CA . ALA A 1 204 ? -10.418 4.333 9.705 1.00 94.81 204 ALA A CA 1
ATOM 1666 C C . ALA A 1 204 ? -9.003 4.624 10.209 1.00 94.81 204 ALA A C 1
ATOM 1668 O O . ALA A 1 204 ? -8.167 5.096 9.441 1.00 94.81 204 ALA A O 1
ATOM 1669 N N . ALA A 1 205 ? -8.700 4.284 11.464 1.00 96.19 205 ALA A N 1
ATOM 1670 C CA . ALA A 1 205 ? -7.352 4.390 12.006 1.00 96.19 205 ALA A CA 1
ATOM 1671 C C . ALA A 1 205 ? -6.364 3.463 11.281 1.00 96.19 205 ALA A C 1
ATOM 1673 O O . ALA A 1 205 ? -5.222 3.867 11.036 1.00 96.19 205 ALA A O 1
ATOM 1674 N N . LEU A 1 206 ? -6.787 2.245 10.917 1.00 96.00 206 LEU A N 1
ATOM 1675 C CA . LEU A 1 206 ? -5.982 1.326 10.111 1.00 96.00 206 LEU A CA 1
ATOM 1676 C C . LEU A 1 206 ? -5.733 1.897 8.711 1.00 96.00 206 LEU A C 1
ATOM 1678 O O . LEU A 1 206 ? -4.584 1.924 8.270 1.00 96.00 206 LEU A O 1
ATOM 1682 N N . ILE A 1 207 ? -6.775 2.391 8.034 1.00 94.62 207 ILE A N 1
ATOM 1683 C CA . ILE A 1 207 ? -6.665 2.972 6.686 1.00 94.62 207 ILE A CA 1
ATOM 1684 C C . ILE A 1 207 ? -5.784 4.227 6.702 1.00 94.62 207 ILE A C 1
ATOM 1686 O O . ILE A 1 207 ? -4.913 4.363 5.847 1.00 94.62 207 ILE A O 1
ATOM 1690 N N . ALA A 1 208 ? -5.939 5.114 7.688 1.00 93.94 208 ALA A N 1
ATOM 1691 C CA . ALA A 1 208 ? -5.105 6.308 7.829 1.00 93.94 208 ALA A CA 1
ATOM 1692 C C . ALA A 1 208 ? -3.621 5.949 8.006 1.00 93.94 208 ALA A C 1
ATOM 1694 O O . ALA A 1 208 ? -2.749 6.545 7.369 1.00 93.94 208 ALA A O 1
ATOM 1695 N N . LEU A 1 209 ? -3.324 4.934 8.828 1.00 93.31 209 LEU A N 1
ATOM 1696 C CA . LEU A 1 209 ? -1.955 4.452 8.991 1.00 93.31 209 LEU A CA 1
ATOM 1697 C C . LEU A 1 209 ? -1.423 3.790 7.715 1.00 93.31 209 LEU A C 1
ATOM 1699 O O . LEU A 1 209 ? -0.258 3.984 7.369 1.00 93.31 209 LEU A O 1
ATOM 1703 N N . TRP A 1 210 ? -2.254 3.012 7.022 1.00 92.56 210 TRP A N 1
ATOM 1704 C CA . TRP A 1 210 ? -1.896 2.393 5.750 1.00 92.56 210 TRP A CA 1
ATOM 1705 C C . TRP A 1 210 ? -1.548 3.454 4.698 1.00 92.56 210 TRP A C 1
ATOM 1707 O O . TRP A 1 210 ? -0.452 3.414 4.146 1.00 92.56 210 TRP A O 1
ATOM 1717 N N . LEU A 1 211 ? -2.400 4.461 4.501 1.00 89.94 211 LEU A N 1
ATOM 1718 C CA . LEU A 1 211 ? -2.153 5.554 3.553 1.00 89.94 211 LEU A CA 1
ATOM 1719 C C . LEU A 1 211 ? -0.890 6.351 3.899 1.00 89.94 211 LEU A C 1
ATOM 1721 O O . LEU A 1 211 ? -0.086 6.623 3.022 1.00 89.94 211 LEU A O 1
ATOM 1725 N N . SER A 1 212 ? -0.646 6.642 5.179 1.00 88.19 212 SER A N 1
ATOM 1726 C CA . SER A 1 212 ? 0.582 7.327 5.622 1.00 88.19 212 SER A CA 1
ATOM 1727 C C . SER A 1 212 ? 1.870 6.549 5.294 1.00 88.19 212 SER A C 1
ATOM 1729 O O . SER A 1 212 ? 2.959 7.115 5.191 1.00 88.19 212 SER A O 1
ATOM 1731 N N . ARG A 1 213 ? 1.769 5.223 5.156 1.00 85.31 213 ARG A N 1
ATOM 1732 C CA . ARG A 1 213 ? 2.919 4.333 4.967 1.00 85.31 213 ARG A CA 1
ATOM 1733 C C . ARG A 1 213 ? 3.134 3.876 3.533 1.00 85.31 213 ARG A C 1
ATOM 1735 O O . ARG A 1 213 ? 4.274 3.565 3.184 1.00 85.31 213 ARG A O 1
ATOM 1742 N N . TYR A 1 214 ? 2.050 3.725 2.785 1.00 79.88 214 TYR A N 1
ATOM 1743 C CA . TYR A 1 214 ? 2.025 3.060 1.485 1.00 79.88 214 TYR A CA 1
ATOM 1744 C C . TYR A 1 214 ? 1.409 3.927 0.378 1.00 79.88 214 TYR A C 1
ATOM 1746 O O . TYR A 1 214 ? 1.482 3.518 -0.780 1.00 79.88 214 TYR A O 1
ATOM 1754 N N . GLY A 1 215 ? 0.795 5.063 0.728 1.00 60.38 215 GLY A N 1
ATOM 1755 C CA . GLY A 1 215 ? 0.231 6.039 -0.208 1.00 60.38 215 GLY A CA 1
ATOM 1756 C C . GLY A 1 215 ? 1.151 7.214 -0.504 1.00 60.38 215 GLY A C 1
ATOM 1757 O O . GLY A 1 215 ? 2.302 7.232 -0.009 1.00 60.38 215 GLY A O 1
#

Radius of gyration: 24.04 Å; chains: 1; bounding box: 54×48×73 Å

Organism: Opuntia streptacantha (NCBI:txid393608)

InterPro domains:
  IPR019557 Aminotransferase-like, plant mobile domain [PF10536] (93-214)
  IPR044824 Protein MAINTENANCE OF MERISTEMS-like [PTHR46033] (21-213)

Secondary structure (DSSP, 8-state):
-EEEEEEEEPPSSTTPPPEEEEEEEEPP----TTSPPPPP-GGGGSS----HHHHHHHHHH-------PPPTTHHHHHHHHHHHHHHHHHHTT-HHHHHHTTS-----HHHHHHHHTTEETTTTEEEETTEEE---HHHHHHHH---S------S----HHHHHHHHHHHHHHHHHHHT-SSSS--HHHHHHHHTT--HHHHHHHHHHHHHHHH-

Sequence (215 aa):
MIEEKEEMMVPHVSGVLPTLRKAHFLKPILTSENQPPPRPHSDLSLFPNPCMKMNEVITKRVLFRGRIRQQKGWKEWVEELQKTHQEIWKKVGILDAIRASIYNIRRHDELIIWLAQRWCPETNTFVFPWGETTMTLEDVLILGGFSVLGASVKFPVENPENKELEKKLVDGCAEIKKNTINFFVTHNQWTNYFKGCGGEVENAALIALWLSRYG

pLDDT: mean 79.37, std 13.96, range [47.06, 96.25]

Foldseek 3Di:
DKDWDWDFADDPDPPDGTDTDIDIHDDDPDPDPPDDDPPQPPCLVVLPQPDVVVLVVVVVVDDDPQQDDQDVCLLVLLVVVCVPCVVVCVVQQCNVQSVLSNDRDDDDSSVVVSQVSQQDPVVRWRRHNVGTHHDDVVNCCVVNSDDPDDDPCPDDPDDPVVVVLVVVLVVLQVVLVVVDPDPGDDPVSLCVSLRPPDDPSSVVSSVVSCVVRPD